Protein AF-A0A961Q876-F1 (afdb_monomer_lite)

Radius of gyration: 18.38 Å; chains: 1; bounding box: 52×43×47 Å

Secondary structure (DSSP, 8-state):
--HHHHHHHHHHHHHHHHHHHHHHHHHHTTTTSHHHHHHHHHHHHHHHHHHHHHHHHHH--HHHHHHHHHHHHHHHHHHHHHHHHHH-SPPPHHHHHHHHHHHHHHHHHTTS-HHHHTTHHHHHHHHHHHHHHHHHHHHHHT--STTS-HHHHHHHHHHHHHHHHHHHHHHHHTT-TT---SS-HHHHHHHHHHHHHHTTGGGG--HHHHHHHHHTT-

Sequence (218 aa):
MTAHEIADTLVSAAALAGVFLLMGTIRRHGAFDPLNRRFLFGLSMVALLLAGRVLFWTTGIGFFDTLTLVGAGLIPLGVLLLTEGLLRRHAPRLFKWAGAAGSVLFTLLAFLPGWLAEPWLSWSLFSYQLAVFLGVGWLVVTRDRAALSSAENRMVERIALSLLLIIPAMATDYRLDQIALPVRLGGIAILYMCWLSVGLGRTQMSHGDTIRSFVVLT

Foldseek 3Di:
DDLLLVQQLVLLVVLLVLLVVLLVVLVVVPCPPPLSVLLNQLSVLSNQLSVLSNCCSVPVDLVSVLSNQLSLQLNLVSLQSNLCVLLVDDQPPVLNCLSVVSSVVSNVLSPDDCVVCPPVSLVSSLVSSLVSLVSSLVCLVPGDPVVHDPLSNLVSVLSNVLSVQQNVLVVQVSPPPPDPDSYRCNSVSSSSSSVSSVVSVCPPPDPVNVVVVVVVVD

pLDDT: mean 85.72, std 12.72, range [45.38, 97.88]

Structure (mmCIF, N/CA/C/O backbone):
data_AF-A0A961Q876-F1
#
_entry.id   AF-A0A961Q876-F1
#
loop_
_atom_site.group_PDB
_atom_site.id
_atom_site.type_symbol
_atom_site.label_atom_id
_atom_site.label_alt_id
_atom_site.label_comp_id
_atom_site.label_asym_id
_atom_site.label_entity_id
_atom_site.label_seq_id
_atom_site.pdbx_PDB_ins_code
_atom_site.Cartn_x
_atom_site.Cartn_y
_atom_site.Cartn_z
_atom_site.occupancy
_atom_site.B_iso_or_equiv
_atom_site.auth_seq_id
_atom_site.auth_comp_id
_atom_site.auth_asym_id
_atom_site.auth_atom_id
_atom_site.pdbx_PDB_model_num
ATOM 1 N N . MET A 1 1 ? 7.313 -0.823 -26.439 1.00 74.06 1 MET A N 1
ATOM 2 C CA . MET A 1 1 ? 6.130 -1.105 -25.608 1.00 74.06 1 MET A CA 1
ATOM 3 C C . MET A 1 1 ? 5.166 -1.992 -26.380 1.00 74.06 1 MET A C 1
ATOM 5 O O . MET A 1 1 ? 4.856 -1.680 -27.524 1.00 74.06 1 MET A O 1
ATOM 9 N N . THR A 1 2 ? 4.726 -3.095 -25.788 1.00 83.62 2 THR A N 1
ATOM 10 C CA . THR A 1 2 ? 3.689 -3.998 -26.309 1.00 83.62 2 THR A CA 1
ATOM 11 C C . THR A 1 2 ? 2.285 -3.494 -25.941 1.00 83.62 2 THR A C 1
ATOM 13 O O . THR A 1 2 ? 2.138 -2.636 -25.073 1.00 83.62 2 THR A O 1
ATOM 16 N N . ALA A 1 3 ? 1.226 -4.032 -26.562 1.00 82.94 3 ALA A N 1
ATOM 17 C CA . ALA A 1 3 ? -0.159 -3.651 -26.241 1.00 82.94 3 ALA A CA 1
ATOM 18 C C . ALA A 1 3 ? -0.520 -3.870 -24.755 1.00 82.94 3 ALA A C 1
ATOM 20 O O . ALA A 1 3 ? -1.215 -3.047 -24.161 1.00 82.94 3 ALA A O 1
ATOM 21 N N . HIS A 1 4 ? 0.010 -4.936 -24.144 1.00 81.75 4 HIS A N 1
ATOM 22 C CA . HIS A 1 4 ? -0.169 -5.237 -22.721 1.00 81.75 4 HIS A CA 1
ATOM 23 C C . HIS A 1 4 ? 0.520 -4.191 -21.835 1.00 81.75 4 HIS A C 1
ATOM 25 O O . HIS A 1 4 ? -0.088 -3.674 -20.905 1.00 81.75 4 HIS A O 1
ATOM 31 N N . GLU A 1 5 ? 1.754 -3.798 -22.170 1.00 82.75 5 GLU A N 1
ATOM 32 C CA . GLU A 1 5 ? 2.489 -2.762 -21.429 1.00 82.75 5 GLU A CA 1
ATOM 33 C C . GLU A 1 5 ? 1.802 -1.397 -21.517 1.00 82.75 5 GLU A C 1
ATOM 35 O O . GLU A 1 5 ? 1.798 -0.650 -20.543 1.00 82.75 5 GLU A O 1
ATOM 40 N N . ILE A 1 6 ? 1.185 -1.065 -22.655 1.00 87.88 6 ILE A N 1
ATOM 41 C CA . ILE A 1 6 ? 0.407 0.173 -22.798 1.00 87.88 6 ILE A CA 1
ATOM 42 C C . ILE A 1 6 ? -0.809 0.138 -21.868 1.00 87.88 6 ILE A C 1
ATOM 44 O O . ILE A 1 6 ? -1.030 1.087 -21.114 1.00 87.88 6 ILE A O 1
ATOM 48 N N . ALA A 1 7 ? -1.578 -0.952 -21.895 1.00 88.88 7 ALA A N 1
ATOM 49 C CA . ALA A 1 7 ? -2.764 -1.097 -21.060 1.00 88.88 7 ALA A CA 1
ATOM 50 C C . ALA A 1 7 ? -2.413 -1.065 -19.562 1.00 88.88 7 ALA A C 1
ATOM 52 O O . ALA A 1 7 ? -3.022 -0.311 -18.800 1.00 88.88 7 ALA A O 1
ATOM 53 N N . ASP A 1 8 ? -1.372 -1.793 -19.155 1.00 88.00 8 ASP A N 1
ATOM 54 C CA . ASP A 1 8 ? -0.878 -1.797 -17.779 1.00 88.00 8 ASP A CA 1
ATOM 55 C C . ASP A 1 8 ? -0.381 -0.409 -17.340 1.00 88.00 8 ASP A C 1
ATOM 57 O O . ASP A 1 8 ? -0.639 0.018 -16.208 1.00 88.00 8 ASP A O 1
ATOM 61 N N . THR A 1 9 ? 0.305 0.318 -18.231 1.00 91.75 9 THR A N 1
ATOM 62 C CA . THR A 1 9 ? 0.787 1.686 -17.976 1.00 91.75 9 THR A CA 1
ATOM 63 C C . THR A 1 9 ? -0.382 2.638 -17.750 1.00 91.75 9 THR A C 1
ATOM 65 O O . THR A 1 9 ? -0.385 3.375 -16.764 1.00 91.75 9 THR A O 1
ATOM 68 N N . LEU A 1 10 ? -1.398 2.600 -18.619 1.00 93.75 10 LEU A N 1
ATOM 69 C CA . LEU A 1 10 ? -2.589 3.447 -18.510 1.00 93.75 10 LEU A CA 1
ATOM 70 C C . LEU A 1 10 ? -3.365 3.165 -17.221 1.00 93.75 10 LEU A C 1
ATOM 72 O O . LEU A 1 10 ? -3.737 4.098 -16.509 1.00 93.75 10 LEU A O 1
ATOM 76 N N . VAL A 1 11 ? -3.564 1.889 -16.884 1.00 93.75 11 VAL A N 1
ATOM 77 C CA . VAL A 1 11 ? -4.259 1.493 -15.652 1.00 93.75 11 VAL A CA 1
ATOM 78 C C . VAL A 1 11 ? -3.456 1.887 -14.412 1.00 93.75 11 VAL A C 1
ATOM 80 O O . VAL A 1 11 ? -4.030 2.405 -13.454 1.00 93.75 11 VAL A O 1
ATOM 83 N N . SER A 1 12 ? -2.131 1.725 -14.431 1.00 94.06 12 SER A N 1
ATOM 84 C CA . SER A 1 12 ? -1.263 2.138 -13.320 1.00 94.06 12 SER A CA 1
ATOM 85 C C . SER A 1 12 ? -1.220 3.661 -13.154 1.00 94.06 12 SER A C 1
ATOM 87 O O . SER A 1 12 ? -1.257 4.151 -12.027 1.00 94.06 12 SER A O 1
ATOM 89 N N . ALA A 1 13 ? -1.217 4.421 -14.252 1.00 95.88 13 ALA A N 1
ATOM 90 C CA . ALA A 1 13 ? -1.282 5.881 -14.229 1.00 95.88 13 ALA A CA 1
ATOM 91 C C . ALA A 1 13 ? -2.639 6.387 -13.710 1.00 95.88 13 ALA A C 1
ATOM 93 O O . ALA A 1 13 ? -2.683 7.293 -12.875 1.00 95.88 13 ALA A O 1
ATOM 94 N N . ALA A 1 14 ? -3.744 5.766 -14.135 1.00 96.44 14 ALA A N 1
ATOM 95 C CA . ALA A 1 14 ? -5.076 6.067 -13.615 1.00 96.44 14 ALA A CA 1
ATOM 96 C C . ALA A 1 14 ? -5.174 5.763 -12.111 1.00 96.44 14 ALA A C 1
ATOM 98 O O . ALA A 1 14 ? -5.660 6.595 -11.340 1.00 96.44 14 ALA A O 1
ATOM 99 N N . ALA A 1 15 ? -4.660 4.609 -11.672 1.00 96.12 15 ALA A N 1
ATOM 100 C CA . ALA A 1 15 ? -4.587 4.249 -10.259 1.00 96.12 15 ALA A CA 1
ATOM 101 C C . ALA A 1 15 ? -3.748 5.254 -9.457 1.00 96.12 15 ALA A C 1
ATOM 103 O O . ALA A 1 15 ? -4.169 5.686 -8.385 1.00 96.12 15 ALA A O 1
ATOM 104 N N . LEU A 1 16 ? -2.608 5.691 -9.999 1.00 97.50 16 LEU A N 1
ATOM 105 C CA . LEU A 1 16 ? -1.735 6.678 -9.366 1.00 97.50 16 LEU A CA 1
ATOM 106 C C . LEU A 1 16 ? -2.443 8.031 -9.198 1.00 97.50 16 LEU A C 1
ATOM 108 O O . LEU A 1 16 ? -2.394 8.623 -8.119 1.00 97.50 16 LEU A O 1
ATOM 112 N N . ALA A 1 17 ? -3.165 8.489 -10.224 1.00 97.12 17 ALA A N 1
ATOM 113 C CA . ALA A 1 17 ? -3.996 9.687 -10.135 1.00 97.12 17 ALA A CA 1
ATOM 114 C C . ALA A 1 17 ? -5.082 9.544 -9.052 1.00 97.12 17 ALA A C 1
ATOM 116 O O . ALA A 1 17 ? -5.257 10.444 -8.228 1.00 97.12 17 ALA A O 1
ATOM 117 N N . GLY A 1 18 ? -5.760 8.392 -8.990 1.00 96.06 18 GLY A N 1
ATOM 118 C CA . GLY A 1 18 ? -6.738 8.081 -7.943 1.00 96.06 18 GLY A CA 1
ATOM 119 C C . GLY A 1 18 ? -6.143 8.115 -6.530 1.00 96.06 18 GLY A C 1
ATOM 120 O O . GLY A 1 18 ? -6.758 8.660 -5.608 1.00 96.06 18 GLY A O 1
ATOM 121 N N . VAL A 1 19 ? -4.924 7.599 -6.356 1.00 96.88 19 VAL A N 1
ATOM 122 C CA . VAL A 1 19 ? -4.186 7.658 -5.086 1.00 96.88 19 VAL A CA 1
ATOM 123 C C . VAL A 1 19 ? -3.863 9.104 -4.712 1.00 96.88 19 VAL A C 1
ATOM 125 O O . VAL A 1 19 ? -4.142 9.504 -3.582 1.00 96.88 19 VAL A O 1
ATOM 128 N N . PHE A 1 20 ? -3.359 9.925 -5.639 1.00 97.25 20 PHE A N 1
ATOM 129 C CA . PHE A 1 20 ? -3.078 11.338 -5.357 1.00 97.25 20 PHE A CA 1
ATOM 130 C C . PHE A 1 20 ? -4.334 12.137 -4.991 1.00 97.25 20 PHE A C 1
ATOM 132 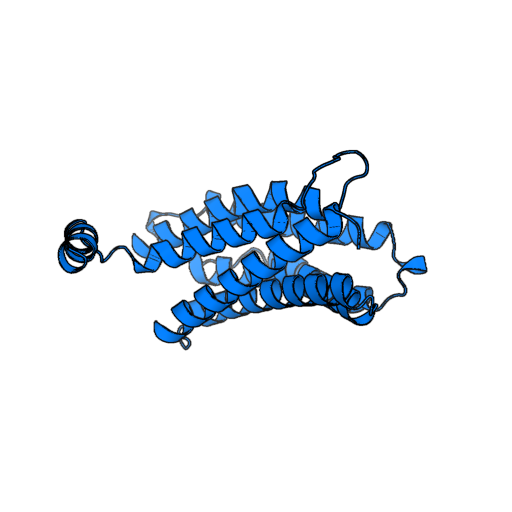O O . PHE A 1 20 ? -4.299 12.930 -4.045 1.00 97.25 20 PHE A O 1
ATOM 139 N N . LEU A 1 21 ? -5.459 11.898 -5.672 1.00 94.94 21 LEU A N 1
ATOM 140 C CA . LEU A 1 21 ? -6.745 12.516 -5.334 1.00 94.94 21 LEU A CA 1
ATOM 141 C C . LEU A 1 21 ? -7.213 12.124 -3.926 1.00 94.94 21 LEU A C 1
ATOM 143 O O . LEU A 1 21 ? -7.646 12.983 -3.148 1.00 94.94 21 LEU A O 1
ATOM 147 N N . LEU A 1 22 ? -7.081 10.845 -3.562 1.00 93.44 22 LEU A N 1
ATOM 148 C CA . LEU A 1 22 ? -7.413 10.366 -2.221 1.00 93.44 22 LEU A CA 1
ATOM 149 C C . LEU A 1 22 ? -6.487 10.978 -1.160 1.00 93.44 22 LEU A C 1
ATOM 151 O O . LEU A 1 22 ? -6.971 11.466 -0.138 1.00 93.44 22 LEU A O 1
ATOM 155 N N . MET A 1 23 ? -5.175 11.025 -1.408 1.00 94.69 23 MET A N 1
ATOM 156 C CA . MET A 1 23 ? -4.215 11.677 -0.510 1.00 94.69 23 MET A CA 1
ATOM 157 C C . MET A 1 23 ? -4.555 13.159 -0.310 1.00 94.69 23 MET A C 1
ATOM 159 O O . MET A 1 23 ? -4.537 13.643 0.822 1.00 94.69 23 MET A O 1
ATOM 163 N N . GLY A 1 24 ? -4.906 13.876 -1.382 1.00 92.94 24 GLY A N 1
ATOM 164 C CA . GLY A 1 24 ? -5.370 15.263 -1.317 1.00 92.94 24 GLY A CA 1
ATOM 165 C C . GLY A 1 24 ? -6.635 15.414 -0.472 1.00 92.94 24 GLY A C 1
ATOM 166 O O . GLY A 1 24 ? -6.714 16.306 0.372 1.00 92.94 24 GLY A O 1
ATOM 167 N N . THR A 1 25 ? -7.591 14.499 -0.638 1.00 90.81 25 THR A N 1
ATOM 168 C CA . THR A 1 25 ? -8.830 14.463 0.149 1.00 90.81 25 THR A CA 1
ATOM 169 C C . THR A 1 25 ? -8.543 14.264 1.635 1.00 90.81 25 THR A C 1
ATOM 171 O O . THR A 1 25 ? -8.998 15.062 2.451 1.00 90.81 25 THR A O 1
ATOM 174 N N . ILE A 1 26 ? -7.737 13.265 2.000 1.00 89.44 26 ILE A N 1
ATOM 175 C CA . ILE A 1 26 ? -7.391 12.979 3.402 1.00 89.44 26 ILE A CA 1
ATOM 176 C C . ILE A 1 26 ? -6.633 14.153 4.028 1.00 89.44 26 ILE A C 1
ATOM 178 O O . ILE A 1 26 ? -6.928 14.554 5.152 1.00 89.44 26 ILE A O 1
ATOM 182 N N . ARG A 1 27 ? -5.690 14.757 3.291 1.00 89.88 27 ARG A N 1
ATOM 183 C CA . ARG A 1 27 ? -4.924 15.908 3.791 1.00 89.88 27 ARG A CA 1
ATOM 184 C C . ARG A 1 27 ? -5.822 17.096 4.136 1.00 89.88 27 ARG A C 1
ATOM 186 O O . ARG A 1 27 ? -5.589 17.735 5.159 1.00 89.88 27 ARG A O 1
ATOM 193 N N . ARG A 1 28 ? -6.858 17.352 3.329 1.00 86.75 28 ARG A N 1
ATOM 194 C CA . ARG A 1 28 ? -7.844 18.423 3.566 1.00 86.75 28 ARG A CA 1
ATOM 195 C C . ARG A 1 28 ? -8.731 18.174 4.790 1.00 86.75 28 ARG A C 1
ATOM 197 O O . ARG A 1 28 ? -9.099 19.133 5.451 1.00 86.75 28 ARG A O 1
ATOM 204 N N . HIS A 1 29 ? -9.039 16.917 5.111 1.00 77.88 29 HIS A N 1
ATOM 205 C CA . HIS A 1 29 ? -9.903 16.554 6.246 1.00 77.88 29 HIS A CA 1
ATOM 206 C C . HIS A 1 29 ? -9.150 16.414 7.584 1.00 77.88 29 HIS A C 1
ATOM 208 O O . HIS A 1 29 ? -9.760 16.063 8.589 1.00 77.88 29 HIS A O 1
ATOM 214 N N . GLY A 1 30 ? -7.841 16.700 7.620 1.00 77.44 30 GLY A N 1
ATOM 215 C CA . GLY A 1 30 ? -7.043 16.721 8.850 1.00 77.44 30 GLY A CA 1
ATOM 216 C C . GLY A 1 30 ? -5.866 15.749 8.824 1.00 77.44 30 GLY A C 1
ATOM 217 O O . GLY A 1 30 ? -5.884 14.711 9.484 1.00 77.44 30 GLY A O 1
ATOM 218 N N . ALA A 1 31 ? -4.796 16.112 8.110 1.00 73.75 31 ALA A N 1
ATOM 219 C CA . ALA A 1 31 ? -3.575 15.302 7.977 1.00 73.75 31 ALA A CA 1
ATOM 220 C C . ALA A 1 31 ? -2.844 14.991 9.301 1.00 73.75 31 ALA A C 1
ATOM 222 O O . ALA A 1 31 ? -1.947 14.148 9.319 1.00 73.75 31 ALA A O 1
ATOM 223 N N . PHE A 1 32 ? -3.168 15.703 10.384 1.00 72.62 32 PHE A N 1
ATOM 224 C CA . PHE A 1 32 ? -2.487 15.586 11.674 1.00 72.62 32 PHE A CA 1
ATOM 225 C C . PHE A 1 32 ? -3.068 14.505 12.587 1.00 72.62 32 PHE A C 1
ATOM 227 O O . PHE A 1 32 ? -2.393 14.116 13.538 1.00 72.62 32 PHE A O 1
ATOM 234 N N . ASP A 1 33 ? -4.258 13.979 12.281 1.00 84.56 33 ASP A N 1
ATOM 235 C CA . ASP A 1 33 ? -4.794 12.810 12.979 1.00 84.56 33 ASP A CA 1
ATOM 236 C C . ASP A 1 33 ? -3.833 11.611 12.792 1.00 84.56 33 ASP A C 1
ATOM 238 O O . ASP A 1 33 ? -3.475 11.284 11.649 1.00 84.56 33 ASP A O 1
ATOM 242 N N . PRO A 1 34 ? -3.373 10.952 13.879 1.00 86.56 34 PRO A N 1
ATOM 243 C CA . PRO A 1 34 ? -2.514 9.774 13.802 1.00 86.56 34 PRO A CA 1
ATOM 244 C C . PRO A 1 34 ? -3.008 8.695 12.834 1.00 86.56 34 PRO A C 1
ATOM 246 O O . PRO A 1 34 ? -2.184 8.046 12.185 1.00 86.56 34 PRO A O 1
ATOM 249 N N . LEU A 1 35 ? -4.326 8.512 12.703 1.00 86.62 35 LEU A N 1
ATOM 250 C CA . LEU A 1 35 ? -4.897 7.551 11.762 1.00 86.62 35 LEU A CA 1
ATOM 251 C C . LEU A 1 35 ? -4.682 7.985 10.304 1.00 86.62 35 LEU A C 1
ATOM 253 O O . LEU A 1 35 ? -4.178 7.204 9.492 1.00 86.62 35 LEU A O 1
ATOM 257 N N . ASN A 1 36 ? -4.974 9.248 9.989 1.00 89.88 36 ASN A N 1
ATOM 258 C CA . ASN A 1 36 ? -4.762 9.812 8.655 1.00 89.88 36 ASN A CA 1
ATOM 259 C C . ASN A 1 36 ? -3.286 9.778 8.247 1.00 89.88 36 ASN A C 1
ATOM 261 O O . ASN A 1 36 ? -2.981 9.481 7.093 1.00 89.88 36 ASN A O 1
ATOM 265 N N . ARG A 1 37 ? -2.351 9.996 9.182 1.00 91.19 37 ARG A N 1
ATOM 266 C CA . ARG A 1 37 ? -0.907 9.851 8.920 1.00 91.19 37 ARG A CA 1
ATOM 267 C C . ARG A 1 37 ? -0.526 8.434 8.502 1.00 91.19 37 ARG A C 1
ATOM 269 O O . ARG A 1 37 ? 0.206 8.264 7.530 1.00 91.19 37 ARG A O 1
ATOM 276 N N . ARG A 1 38 ? -1.036 7.420 9.207 1.00 92.31 38 ARG A N 1
ATOM 277 C CA . ARG A 1 38 ? -0.786 6.005 8.878 1.00 92.31 38 ARG A CA 1
ATOM 278 C C . ARG A 1 38 ? -1.403 5.632 7.534 1.00 92.31 38 ARG A C 1
ATOM 280 O O . ARG A 1 38 ? -0.774 4.928 6.749 1.00 92.31 38 ARG A O 1
ATOM 287 N N . PHE A 1 39 ? -2.591 6.156 7.236 1.00 91.38 39 PHE A N 1
ATOM 288 C CA . PHE A 1 39 ? -3.223 5.924 5.944 1.00 91.38 39 PHE A CA 1
ATOM 289 C C . PHE A 1 39 ? -2.438 6.584 4.799 1.00 91.38 39 PHE A C 1
ATOM 291 O O . PHE A 1 39 ? -2.134 5.932 3.803 1.00 91.38 39 PHE A O 1
ATOM 298 N N . LEU A 1 40 ? -2.019 7.843 4.964 1.00 94.50 40 LEU A N 1
ATOM 299 C CA . LEU A 1 40 ? -1.173 8.548 3.997 1.00 94.50 40 LEU A CA 1
ATOM 300 C C . LEU A 1 40 ? 0.173 7.851 3.786 1.00 94.50 40 LEU A C 1
ATOM 302 O O . LEU A 1 40 ? 0.665 7.839 2.660 1.00 94.50 40 LEU A O 1
ATOM 306 N N . PHE A 1 41 ? 0.755 7.257 4.830 1.00 95.31 41 PHE A N 1
ATOM 307 C CA . PHE A 1 41 ? 1.957 6.438 4.698 1.00 95.31 41 PHE A CA 1
ATOM 308 C C . PHE A 1 41 ? 1.709 5.238 3.776 1.00 95.31 41 PHE A C 1
ATOM 310 O O . PHE A 1 41 ? 2.420 5.087 2.785 1.00 95.31 41 PHE A O 1
ATOM 317 N N . GLY A 1 42 ? 0.652 4.454 4.023 1.00 94.62 42 GLY A N 1
ATOM 318 C CA . GLY A 1 42 ? 0.272 3.340 3.148 1.00 94.62 42 GLY A CA 1
ATOM 319 C C . GLY A 1 42 ? 0.028 3.780 1.699 1.00 94.62 42 GLY A C 1
ATOM 320 O O . GLY A 1 42 ? 0.585 3.192 0.774 1.00 94.62 42 GLY A O 1
ATOM 321 N N . LEU A 1 43 ? -0.718 4.872 1.496 1.00 95.69 43 LEU A N 1
ATOM 322 C CA . LEU A 1 43 ? -0.963 5.441 0.164 1.00 95.69 43 LEU A CA 1
ATOM 323 C C . LEU A 1 43 ? 0.319 5.921 -0.524 1.00 95.69 43 LEU A C 1
ATOM 325 O O . LEU A 1 43 ? 0.441 5.780 -1.735 1.00 95.69 43 LEU A O 1
ATOM 329 N N . SER A 1 44 ? 1.290 6.442 0.229 1.00 97.00 44 SER A N 1
ATOM 330 C CA . SER A 1 44 ? 2.581 6.863 -0.326 1.00 97.00 44 SER A CA 1
ATOM 331 C C . SER A 1 44 ? 3.383 5.670 -0.850 1.00 97.00 44 SER A C 1
ATOM 333 O O . SER A 1 44 ? 4.026 5.790 -1.887 1.00 97.00 44 SER A O 1
ATOM 335 N N . MET A 1 45 ? 3.319 4.512 -0.182 1.00 97.25 45 MET A N 1
ATOM 336 C CA . MET A 1 45 ? 3.989 3.290 -0.654 1.00 97.25 45 MET A CA 1
ATOM 337 C C . MET A 1 45 ? 3.320 2.727 -1.913 1.00 97.25 45 MET A C 1
ATOM 339 O O . MET A 1 45 ? 4.003 2.303 -2.842 1.00 97.25 45 MET A O 1
ATOM 343 N N . VAL A 1 46 ? 1.985 2.793 -1.986 1.00 96.75 46 VAL A N 1
ATOM 344 C CA . VAL A 1 46 ? 1.233 2.451 -3.205 1.00 96.75 46 VAL A CA 1
ATOM 345 C C . VAL A 1 46 ? 1.584 3.407 -4.350 1.00 96.75 46 VAL A C 1
ATOM 347 O O . VAL A 1 46 ? 1.823 2.960 -5.470 1.00 96.75 46 VAL A O 1
ATOM 350 N N . ALA A 1 47 ? 1.667 4.713 -4.078 1.00 97.88 47 ALA A N 1
ATOM 351 C CA . ALA A 1 47 ? 2.072 5.705 -5.068 1.00 97.88 47 ALA A CA 1
ATOM 352 C C . ALA A 1 47 ? 3.504 5.464 -5.567 1.00 97.88 47 ALA A C 1
ATOM 354 O O . ALA A 1 47 ? 3.737 5.543 -6.768 1.00 97.88 47 ALA A O 1
ATOM 355 N N . LEU A 1 48 ? 4.440 5.123 -4.671 1.00 97.75 48 LEU A N 1
ATOM 356 C CA . LEU A 1 48 ? 5.819 4.775 -5.025 1.00 97.75 48 LEU A CA 1
ATOM 357 C C . LEU A 1 48 ? 5.865 3.577 -5.980 1.00 97.75 48 LEU A C 1
ATOM 359 O O . LEU A 1 48 ? 6.517 3.657 -7.019 1.00 97.75 48 LEU A O 1
ATOM 363 N N . LEU A 1 49 ? 5.127 2.508 -5.661 1.00 96.38 49 LEU A N 1
ATOM 364 C CA . LEU A 1 49 ? 5.023 1.322 -6.511 1.00 96.38 49 LEU A CA 1
ATOM 365 C C . LEU A 1 49 ? 4.482 1.676 -7.901 1.00 96.38 49 LEU A C 1
ATOM 367 O O . LEU A 1 49 ? 5.079 1.310 -8.910 1.00 96.38 49 LEU A O 1
ATOM 371 N N . LEU A 1 50 ? 3.356 2.392 -7.966 1.00 96.44 50 LEU A N 1
ATOM 372 C CA . LEU A 1 50 ? 2.710 2.729 -9.236 1.00 96.44 50 LEU A CA 1
ATOM 373 C C . LEU A 1 50 ? 3.548 3.698 -10.077 1.00 96.44 50 LEU A C 1
ATOM 375 O O . LEU A 1 50 ? 3.636 3.530 -11.291 1.00 96.44 50 LEU A O 1
ATOM 379 N N . ALA A 1 51 ? 4.177 4.691 -9.446 1.00 97.31 51 ALA A N 1
ATOM 380 C CA . ALA A 1 51 ? 5.053 5.637 -10.126 1.00 97.31 51 ALA A CA 1
ATOM 381 C C . ALA A 1 51 ? 6.303 4.941 -10.673 1.00 97.31 51 ALA A C 1
ATOM 383 O O . ALA A 1 51 ? 6.627 5.136 -11.842 1.00 97.31 51 ALA A O 1
ATOM 384 N N . GLY A 1 52 ? 6.958 4.092 -9.871 1.00 96.06 52 GLY A N 1
ATOM 385 C CA . GLY A 1 52 ? 8.086 3.274 -10.323 1.00 96.06 52 GLY A CA 1
ATOM 386 C C . GLY A 1 52 ? 7.705 2.423 -11.532 1.00 96.06 52 GLY A C 1
ATOM 387 O O . GLY A 1 52 ? 8.374 2.462 -12.557 1.00 96.06 52 GLY A O 1
ATOM 388 N N . ARG A 1 53 ? 6.549 1.763 -11.475 1.00 93.25 53 ARG A N 1
ATOM 389 C CA . ARG A 1 53 ? 6.044 0.918 -12.560 1.00 93.25 53 ARG A CA 1
ATOM 390 C C . ARG A 1 53 ? 5.797 1.695 -13.858 1.00 93.25 53 ARG A C 1
ATOM 392 O O . ARG A 1 53 ? 6.291 1.306 -14.913 1.00 93.25 53 ARG A O 1
ATOM 399 N N . VAL A 1 54 ? 5.067 2.811 -13.783 1.00 95.25 54 VAL A N 1
ATOM 400 C CA . VAL A 1 54 ? 4.788 3.675 -14.946 1.00 95.25 54 VAL A CA 1
ATOM 401 C C . VAL A 1 54 ? 6.086 4.224 -15.542 1.00 95.25 54 VAL A C 1
ATOM 403 O O . VAL A 1 54 ? 6.262 4.211 -16.761 1.00 95.25 54 VAL A O 1
ATOM 406 N N . LEU A 1 55 ? 7.017 4.681 -14.701 1.00 96.19 55 LEU A N 1
ATOM 407 C CA . LEU A 1 55 ? 8.299 5.222 -15.151 1.00 96.19 55 LEU A CA 1
ATOM 408 C C . LEU A 1 55 ? 9.190 4.137 -15.759 1.00 96.19 55 LEU A C 1
ATOM 410 O O . LEU A 1 55 ? 9.820 4.379 -16.785 1.00 96.19 55 LEU A O 1
ATOM 414 N N . PHE A 1 56 ? 9.211 2.933 -15.192 1.00 93.75 56 PHE A N 1
ATOM 415 C CA . PHE A 1 56 ? 9.973 1.814 -15.735 1.00 93.75 56 PHE A CA 1
ATOM 416 C C . PHE A 1 56 ? 9.505 1.448 -17.146 1.00 93.75 56 PHE A C 1
ATOM 418 O O . PHE A 1 56 ? 10.321 1.395 -18.060 1.00 93.75 56 PHE A O 1
ATOM 425 N N . TRP A 1 57 ? 8.199 1.280 -17.368 1.00 91.31 57 TRP A N 1
ATOM 426 C CA . TRP A 1 57 ? 7.686 0.905 -18.692 1.00 91.31 57 TRP A CA 1
ATOM 427 C C . TRP A 1 57 ? 7.805 2.003 -19.747 1.00 91.31 57 TRP A C 1
ATOM 429 O O . TRP A 1 57 ? 7.911 1.698 -20.933 1.00 91.31 57 TRP A O 1
ATOM 439 N N . THR A 1 58 ? 7.804 3.270 -19.333 1.00 93.25 58 THR A N 1
ATOM 440 C CA . THR A 1 58 ? 7.937 4.405 -20.258 1.00 93.25 58 THR A CA 1
ATOM 441 C C . THR A 1 58 ? 9.390 4.763 -20.568 1.00 93.25 58 THR A C 1
ATOM 443 O O . THR A 1 58 ? 9.670 5.217 -21.674 1.00 93.25 58 THR A O 1
ATOM 446 N N . THR A 1 59 ? 10.321 4.552 -19.632 1.00 93.25 59 THR A N 1
ATOM 447 C CA . THR A 1 59 ? 11.733 4.961 -19.785 1.00 93.25 59 THR A CA 1
ATOM 448 C C . THR A 1 59 ? 12.708 3.799 -19.969 1.00 93.25 59 THR A C 1
ATOM 450 O O . THR A 1 59 ? 13.795 4.002 -20.503 1.00 93.25 59 THR A O 1
ATOM 453 N N . GLY A 1 60 ? 12.361 2.594 -19.511 1.00 90.00 60 GLY A N 1
ATOM 454 C CA . GLY A 1 60 ? 13.242 1.422 -19.490 1.00 90.00 60 GLY A CA 1
ATOM 455 C C . GLY A 1 60 ? 14.358 1.467 -18.437 1.00 90.00 60 GLY A C 1
ATOM 456 O O . GLY A 1 60 ? 15.221 0.592 -18.427 1.00 90.00 60 GLY A O 1
ATOM 457 N N . ILE A 1 61 ? 14.385 2.470 -17.552 1.00 93.25 61 ILE A N 1
ATOM 458 C CA . ILE A 1 61 ? 15.467 2.639 -16.572 1.00 93.25 61 ILE A CA 1
ATOM 459 C C . ILE A 1 61 ? 15.249 1.702 -15.377 1.00 93.25 61 ILE A C 1
ATOM 461 O O . ILE A 1 61 ? 14.309 1.886 -14.603 1.00 93.25 61 ILE A O 1
ATOM 465 N N . GLY A 1 62 ? 16.167 0.750 -15.169 1.00 90.31 62 GLY A N 1
ATOM 466 C CA . GLY A 1 62 ? 16.068 -0.276 -14.116 1.00 90.31 62 GLY A CA 1
ATOM 467 C C . GLY A 1 62 ? 15.940 0.258 -12.681 1.00 90.31 62 GLY A C 1
ATOM 468 O O . GLY A 1 62 ? 15.337 -0.393 -11.838 1.00 90.31 62 GLY A O 1
ATOM 469 N N . PHE A 1 63 ? 16.404 1.480 -12.404 1.00 93.31 63 PHE A N 1
ATOM 470 C CA . PHE A 1 63 ? 16.191 2.137 -11.106 1.00 93.31 63 PHE A CA 1
ATOM 471 C C . PHE A 1 63 ? 14.703 2.237 -10.719 1.00 93.31 63 PHE A C 1
ATOM 473 O O . PHE A 1 63 ? 14.352 2.094 -9.549 1.00 93.31 63 PHE A O 1
ATOM 480 N N . PHE A 1 64 ? 13.807 2.455 -11.686 1.00 95.25 64 PHE A N 1
ATOM 481 C CA . PHE A 1 64 ? 12.371 2.545 -11.414 1.00 95.25 64 PHE A CA 1
ATOM 482 C C . PHE A 1 64 ? 11.732 1.188 -11.097 1.00 95.25 64 PHE A C 1
ATOM 484 O O . PHE A 1 64 ? 10.747 1.129 -10.355 1.00 95.25 64 PHE A O 1
ATOM 491 N N . ASP A 1 65 ? 12.317 0.097 -11.589 1.00 92.06 65 ASP A N 1
ATOM 492 C CA . ASP A 1 65 ? 11.923 -1.258 -11.205 1.00 92.06 65 ASP A CA 1
ATOM 493 C C . ASP A 1 65 ? 12.295 -1.532 -9.738 1.00 92.06 65 ASP A C 1
ATOM 495 O O . ASP A 1 65 ? 11.447 -1.933 -8.940 1.00 92.06 65 ASP A O 1
ATOM 499 N N . THR A 1 66 ? 13.504 -1.135 -9.316 1.00 94.06 66 THR A N 1
ATOM 500 C CA . THR A 1 66 ? 13.900 -1.148 -7.896 1.00 94.06 66 THR A CA 1
ATOM 501 C C . THR A 1 66 ? 12.924 -0.353 -7.024 1.00 94.06 66 THR A C 1
ATOM 503 O O . THR A 1 66 ? 12.499 -0.847 -5.980 1.00 94.06 66 THR A O 1
ATOM 506 N N . LEU A 1 67 ? 12.494 0.846 -7.443 1.00 95.75 67 LEU A N 1
ATOM 507 C CA . LEU A 1 67 ? 11.479 1.609 -6.697 1.00 95.75 67 LEU A CA 1
ATOM 508 C C . LEU A 1 67 ? 10.133 0.878 -6.604 1.00 95.75 67 LEU A C 1
ATOM 510 O O . LEU A 1 67 ? 9.458 0.967 -5.575 1.00 95.75 67 LEU A O 1
ATOM 514 N N . THR A 1 68 ? 9.754 0.140 -7.648 1.00 94.69 68 THR A N 1
ATOM 515 C CA . THR A 1 68 ? 8.536 -0.682 -7.659 1.00 94.69 68 THR A CA 1
ATOM 516 C C . THR A 1 68 ? 8.616 -1.779 -6.599 1.00 94.69 68 THR A C 1
ATOM 518 O O . THR A 1 68 ? 7.680 -1.934 -5.810 1.00 94.69 68 THR A O 1
ATOM 521 N N . LEU A 1 69 ? 9.750 -2.481 -6.524 1.00 94.56 69 LEU A N 1
ATOM 522 C CA . LEU A 1 69 ? 10.015 -3.522 -5.525 1.00 94.56 69 LEU A CA 1
ATOM 523 C C . LEU A 1 69 ? 10.072 -2.961 -4.097 1.00 94.56 69 LEU A C 1
ATOM 525 O O . LEU A 1 69 ? 9.471 -3.535 -3.188 1.00 94.56 69 LEU A O 1
ATOM 529 N N . VAL A 1 70 ? 10.716 -1.806 -3.896 1.00 96.69 70 VAL A N 1
ATOM 530 C CA . VAL A 1 70 ? 10.742 -1.111 -2.596 1.00 96.69 70 VAL A CA 1
ATOM 531 C C . VAL A 1 70 ? 9.325 -0.745 -2.151 1.00 96.69 70 VAL A C 1
ATOM 533 O O . VAL A 1 70 ? 8.929 -1.047 -1.024 1.00 96.69 70 VAL A O 1
ATOM 536 N N . GLY A 1 71 ? 8.524 -0.151 -3.041 1.00 96.44 71 GLY A N 1
ATOM 537 C CA . GLY A 1 71 ? 7.118 0.144 -2.766 1.00 96.44 71 GLY A CA 1
ATOM 538 C C . GLY A 1 71 ? 6.338 -1.118 -2.393 1.00 96.44 71 GLY A C 1
ATOM 539 O O . GLY A 1 71 ? 5.673 -1.150 -1.358 1.00 96.44 71 GLY A O 1
ATOM 540 N N . ALA A 1 72 ? 6.480 -2.190 -3.176 1.00 95.44 72 ALA A N 1
ATOM 541 C CA . ALA A 1 72 ? 5.830 -3.475 -2.921 1.00 95.44 72 ALA A CA 1
ATOM 542 C C . ALA A 1 72 ? 6.209 -4.085 -1.560 1.00 95.44 72 ALA A C 1
ATOM 544 O O . ALA A 1 72 ? 5.325 -4.574 -0.851 1.00 95.44 72 ALA A O 1
ATOM 545 N N . GLY A 1 73 ? 7.480 -3.997 -1.157 1.00 96.06 73 GLY A N 1
ATOM 546 C CA . GLY A 1 73 ? 7.965 -4.461 0.146 1.00 96.06 73 GLY A CA 1
ATOM 547 C C . GLY A 1 73 ? 7.458 -3.637 1.336 1.00 96.06 73 GLY A C 1
ATOM 548 O O . GLY A 1 73 ? 7.288 -4.176 2.431 1.00 96.06 73 GLY A O 1
ATOM 549 N N . LEU A 1 74 ? 7.167 -2.348 1.142 1.00 97.19 74 LEU A N 1
ATOM 550 C CA . LEU A 1 74 ? 6.705 -1.446 2.207 1.00 97.19 74 LEU A CA 1
ATOM 551 C C . LEU A 1 74 ? 5.176 -1.405 2.369 1.00 97.19 74 LEU A C 1
ATOM 553 O O . LEU A 1 74 ? 4.683 -1.067 3.450 1.00 97.19 74 LEU A O 1
ATOM 557 N N . ILE A 1 75 ? 4.405 -1.766 1.335 1.00 95.75 75 ILE A N 1
ATOM 558 C CA . ILE A 1 75 ? 2.931 -1.772 1.388 1.00 95.75 75 ILE A CA 1
ATOM 559 C C . ILE A 1 75 ? 2.383 -2.617 2.557 1.00 95.75 75 ILE A C 1
ATOM 561 O O . ILE A 1 75 ? 1.531 -2.099 3.288 1.00 95.75 75 ILE A O 1
ATOM 565 N N . PRO A 1 76 ? 2.835 -3.866 2.800 1.00 95.19 76 PRO A N 1
ATOM 566 C CA . PRO A 1 76 ? 2.283 -4.683 3.881 1.00 95.19 76 PRO A CA 1
ATOM 567 C C . PRO A 1 76 ? 2.459 -4.067 5.269 1.00 95.19 76 PRO A C 1
ATOM 569 O O . PRO A 1 76 ? 1.540 -4.126 6.087 1.00 95.19 76 PRO A O 1
ATOM 572 N N . LEU A 1 77 ? 3.589 -3.400 5.520 1.00 95.12 77 LEU A N 1
ATOM 573 C CA . LEU A 1 77 ? 3.801 -2.642 6.751 1.00 95.12 77 LEU A CA 1
ATOM 574 C C . LEU A 1 77 ? 2.822 -1.468 6.868 1.00 95.12 77 LEU A C 1
ATOM 576 O O . LEU A 1 77 ? 2.245 -1.262 7.935 1.00 95.12 77 LEU A O 1
ATOM 580 N N . GLY A 1 78 ? 2.581 -0.730 5.781 1.00 93.88 78 GLY A N 1
ATOM 581 C CA . GLY A 1 78 ? 1.586 0.346 5.762 1.00 93.88 78 GLY A CA 1
ATOM 582 C C . GLY A 1 78 ? 0.174 -0.144 6.103 1.00 93.88 78 GLY A C 1
ATOM 583 O O . GLY A 1 78 ? -0.509 0.458 6.934 1.00 93.88 78 GLY A O 1
ATOM 584 N N . VAL A 1 79 ? -0.237 -1.274 5.522 1.00 93.25 79 VAL A N 1
ATOM 585 C CA . VAL A 1 79 ? -1.538 -1.909 5.788 1.00 93.25 79 VAL A CA 1
ATOM 586 C C . VAL A 1 79 ? -1.641 -2.398 7.238 1.00 93.25 79 VAL A C 1
ATOM 588 O O . VAL A 1 79 ? -2.672 -2.195 7.888 1.00 93.25 79 VAL A O 1
ATOM 591 N N . LEU A 1 80 ? -0.572 -2.987 7.782 1.00 93.56 80 LEU A N 1
ATOM 592 C CA . LEU A 1 80 ? -0.527 -3.432 9.173 1.00 93.56 80 LEU A CA 1
ATOM 593 C C . LEU A 1 80 ? -0.651 -2.252 10.151 1.00 93.56 80 LEU A C 1
ATOM 595 O O . LEU A 1 80 ? -1.497 -2.285 11.043 1.00 93.56 80 LEU A O 1
ATOM 599 N N . LEU A 1 81 ? 0.126 -1.181 9.955 1.00 92.38 81 LEU A N 1
ATOM 600 C CA . LEU A 1 81 ? 0.086 0.020 10.802 1.00 92.38 81 LEU A CA 1
ATOM 601 C C . LEU A 1 81 ? -1.286 0.704 10.781 1.00 92.38 81 LEU A C 1
ATOM 603 O O . LEU A 1 81 ? -1.772 1.156 11.825 1.00 92.38 81 LEU A O 1
ATOM 607 N N . LEU A 1 82 ? -1.912 0.776 9.602 1.00 91.19 82 LEU A N 1
ATOM 608 C CA . LEU A 1 82 ? -3.267 1.297 9.441 1.00 91.19 82 LEU A CA 1
ATOM 609 C C . LEU A 1 82 ? -4.274 0.456 10.234 1.00 91.19 82 LEU A C 1
ATOM 611 O O . LEU A 1 82 ? -5.062 1.001 11.005 1.00 91.19 82 LEU A O 1
ATOM 615 N N . THR A 1 83 ? -4.201 -0.867 10.099 1.00 90.81 83 THR A N 1
ATOM 616 C CA . THR A 1 83 ? -5.099 -1.801 10.791 1.00 90.81 83 THR A CA 1
ATOM 617 C C . THR A 1 83 ? -4.959 -1.705 12.307 1.00 90.81 83 THR A C 1
ATOM 619 O O . THR A 1 83 ? -5.962 -1.646 13.013 1.00 90.81 83 THR A O 1
ATOM 622 N N . GLU A 1 84 ? -3.733 -1.613 12.824 1.00 90.31 84 GLU A N 1
ATOM 623 C CA . GLU A 1 84 ? -3.498 -1.405 14.258 1.00 90.31 84 GLU A CA 1
ATOM 624 C C . GLU A 1 84 ? -4.072 -0.082 14.767 1.00 90.31 84 GLU A C 1
ATOM 626 O O . GLU A 1 84 ? -4.615 -0.022 15.869 1.00 90.31 84 GLU A O 1
ATOM 631 N N . GLY A 1 85 ? -3.955 0.985 13.969 1.00 87.44 85 GLY A N 1
ATOM 632 C CA . GLY A 1 85 ? -4.533 2.286 14.308 1.00 87.44 85 GLY A CA 1
ATOM 633 C C . GLY A 1 85 ? -6.052 2.233 14.409 1.00 87.44 85 GLY A C 1
ATOM 634 O O . GLY A 1 85 ? -6.622 2.810 15.329 1.00 87.44 85 GLY A O 1
ATOM 635 N N . LEU A 1 86 ? -6.689 1.494 13.501 1.00 86.56 86 LEU A N 1
ATOM 636 C CA . LEU A 1 86 ? -8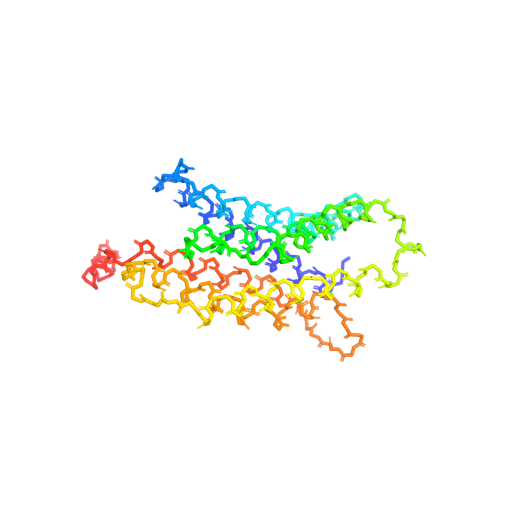.142 1.378 13.432 1.00 86.56 86 LEU A CA 1
ATOM 637 C C . LEU A 1 86 ? -8.734 0.478 14.500 1.00 86.56 86 LEU A C 1
ATOM 639 O O . LEU A 1 86 ? -9.729 0.833 15.120 1.00 86.56 86 LEU A O 1
ATOM 643 N N . LEU A 1 87 ? -8.141 -0.693 14.715 1.00 86.44 87 LEU A N 1
ATOM 644 C CA . LEU A 1 87 ? -8.696 -1.664 15.651 1.00 86.44 87 LEU A CA 1
ATOM 645 C C . LEU A 1 87 ? -8.422 -1.290 17.112 1.00 86.44 87 LEU A C 1
ATOM 647 O O . LEU A 1 87 ? -8.899 -1.992 18.000 1.00 86.44 87 LEU A O 1
ATOM 651 N N . ARG A 1 88 ? -7.607 -0.249 17.372 1.00 80.56 88 ARG A N 1
ATOM 652 C CA . ARG A 1 88 ? -7.084 0.138 18.703 1.00 80.56 88 ARG A CA 1
ATOM 653 C C . ARG A 1 88 ? -6.462 -1.040 19.475 1.00 80.56 88 ARG A C 1
ATOM 655 O O . ARG A 1 88 ? -6.196 -0.957 20.672 1.00 80.56 88 ARG A O 1
ATOM 662 N N . ARG A 1 89 ? -6.202 -2.144 18.771 1.00 74.12 89 ARG A N 1
ATOM 663 C CA . ARG A 1 89 ? -5.693 -3.414 19.266 1.00 74.12 89 ARG A CA 1
ATOM 664 C C . ARG A 1 89 ? -4.300 -3.588 18.704 1.00 74.12 89 ARG A C 1
ATOM 666 O O . ARG A 1 89 ? -4.060 -3.414 17.511 1.00 74.12 89 ARG A O 1
ATOM 673 N N . HIS A 1 90 ? -3.381 -3.956 19.578 1.00 73.44 90 HIS A N 1
ATOM 674 C CA . HIS A 1 90 ? -2.029 -4.278 19.163 1.00 73.44 90 HIS A CA 1
ATOM 675 C C . HIS A 1 90 ? -2.053 -5.627 18.443 1.00 73.44 90 HIS A C 1
ATOM 677 O O . HIS A 1 90 ? -2.540 -6.610 19.011 1.00 73.44 90 HIS A O 1
ATOM 683 N N . ALA A 1 91 ? -1.539 -5.690 17.209 1.00 74.62 91 ALA A N 1
ATOM 684 C CA . ALA A 1 91 ? -1.338 -6.975 16.555 1.00 74.62 91 ALA A CA 1
ATOM 685 C C . ALA A 1 91 ? -0.360 -7.821 17.394 1.00 74.62 91 ALA A C 1
ATOM 687 O O . ALA A 1 91 ? 0.495 -7.259 18.099 1.00 74.62 91 ALA A O 1
ATOM 688 N N . PRO A 1 92 ? -0.457 -9.163 17.342 1.00 83.56 92 PRO A N 1
ATOM 689 C CA . PRO A 1 92 ? 0.495 -10.027 18.026 1.00 83.56 92 PRO A CA 1
ATOM 690 C C . PRO A 1 92 ? 1.927 -9.651 17.636 1.00 83.56 92 PRO A C 1
ATOM 692 O O . PRO A 1 92 ? 2.196 -9.335 16.476 1.00 83.56 92 PRO A O 1
ATOM 695 N N . ARG A 1 93 ? 2.859 -9.704 18.597 1.00 86.75 93 ARG A N 1
ATOM 696 C CA . ARG A 1 93 ? 4.259 -9.280 18.390 1.00 86.75 93 ARG A CA 1
ATOM 697 C C . ARG A 1 93 ? 4.888 -9.929 17.154 1.00 86.75 93 ARG A C 1
ATOM 699 O O . ARG A 1 93 ? 5.629 -9.265 16.440 1.00 86.75 93 ARG A O 1
ATOM 706 N N . LEU A 1 94 ? 4.537 -11.186 16.881 1.00 85.00 94 LEU A N 1
ATOM 707 C CA . LEU A 1 94 ? 5.001 -11.921 15.708 1.00 85.00 94 LEU A CA 1
ATOM 708 C C . LEU A 1 94 ? 4.602 -11.245 14.386 1.00 85.00 94 LEU A C 1
ATOM 710 O O . LEU A 1 94 ? 5.451 -11.089 13.520 1.00 85.00 94 LEU A O 1
ATOM 714 N N . PHE A 1 95 ? 3.355 -10.780 14.243 1.00 87.19 95 PHE A N 1
ATOM 715 C CA . PHE A 1 95 ? 2.899 -10.090 13.029 1.00 87.19 95 PHE A CA 1
ATOM 716 C C . PHE A 1 95 ? 3.596 -8.744 12.834 1.00 87.19 95 PHE A C 1
ATOM 718 O O . PHE A 1 95 ? 3.947 -8.397 11.709 1.00 87.19 95 PHE A O 1
ATOM 725 N N . LYS A 1 96 ? 3.848 -8.007 13.924 1.00 89.31 96 LYS A N 1
ATOM 726 C CA . LYS A 1 96 ? 4.604 -6.747 13.871 1.00 89.31 96 LYS A CA 1
ATOM 727 C C . LYS A 1 96 ? 6.026 -6.973 13.374 1.00 89.31 96 LYS A C 1
ATOM 729 O O . LYS A 1 96 ? 6.474 -6.275 12.468 1.00 89.31 96 LYS A O 1
ATOM 734 N N . TRP A 1 97 ? 6.711 -7.962 13.949 1.00 90.75 97 TRP A N 1
ATOM 735 C CA . TRP A 1 97 ? 8.068 -8.315 13.544 1.00 90.75 97 TRP A CA 1
ATOM 736 C C . TRP A 1 97 ? 8.113 -8.850 12.120 1.00 90.75 97 TRP A C 1
ATOM 738 O O . TRP A 1 97 ? 8.956 -8.401 11.358 1.00 90.75 97 TRP A O 1
ATOM 748 N N . ALA A 1 98 ? 7.187 -9.727 11.730 1.00 89.88 98 ALA A N 1
ATOM 749 C CA . ALA A 1 98 ? 7.105 -10.230 10.362 1.00 89.88 98 ALA A CA 1
ATOM 750 C C . ALA A 1 98 ? 6.885 -9.091 9.355 1.00 89.88 98 ALA A C 1
ATOM 752 O O . ALA A 1 98 ? 7.606 -9.001 8.365 1.00 89.88 98 ALA A O 1
ATOM 753 N N . GLY A 1 99 ? 5.948 -8.179 9.641 1.00 92.56 99 GLY A N 1
ATOM 754 C CA . GLY A 1 99 ? 5.690 -6.998 8.820 1.00 92.56 99 GLY A CA 1
ATOM 755 C C . GLY A 1 99 ? 6.927 -6.109 8.680 1.00 92.56 99 GLY A C 1
ATOM 756 O O . GLY A 1 99 ? 7.350 -5.836 7.562 1.00 92.56 99 GLY A O 1
ATOM 757 N N . ALA A 1 100 ? 7.541 -5.706 9.795 1.00 94.50 100 ALA A N 1
ATOM 758 C CA . ALA A 1 100 ? 8.694 -4.807 9.791 1.00 94.50 100 ALA A CA 1
ATOM 759 C C . ALA A 1 100 ? 9.962 -5.452 9.208 1.00 94.50 100 ALA A C 1
ATOM 761 O O . ALA A 1 100 ? 10.607 -4.861 8.344 1.00 94.50 100 ALA A O 1
ATOM 762 N N . ALA A 1 101 ? 10.308 -6.666 9.646 1.00 94.81 101 ALA A N 1
ATOM 763 C CA . ALA A 1 101 ? 11.494 -7.377 9.177 1.00 94.81 101 ALA A CA 1
ATOM 764 C C . ALA A 1 101 ? 11.385 -7.715 7.689 1.00 94.81 101 ALA A C 1
ATOM 766 O O . ALA A 1 101 ? 12.350 -7.512 6.960 1.00 94.81 101 ALA A O 1
ATOM 767 N N . GLY A 1 102 ? 10.209 -8.150 7.222 1.00 95.12 102 GLY A N 1
ATOM 768 C CA . GLY A 1 102 ? 9.968 -8.381 5.801 1.00 95.12 102 GLY A CA 1
ATOM 769 C C . GLY A 1 102 ? 10.110 -7.099 4.983 1.00 95.12 102 GLY A C 1
ATOM 770 O O . GLY A 1 102 ? 10.823 -7.094 3.986 1.00 95.12 102 GLY A O 1
ATOM 771 N N . SER A 1 103 ? 9.538 -5.980 5.437 1.00 96.06 103 SER A N 1
ATOM 772 C CA . SER A 1 103 ? 9.693 -4.696 4.746 1.00 96.06 103 SER A CA 1
ATOM 773 C C . SER A 1 103 ? 11.149 -4.251 4.635 1.00 96.06 103 SER A C 1
ATOM 775 O O . SER A 1 103 ? 11.566 -3.823 3.561 1.00 96.06 103 SER A O 1
ATOM 777 N N . VAL A 1 104 ? 11.933 -4.375 5.710 1.00 97.12 104 VAL A N 1
ATOM 778 C CA . VAL A 1 104 ? 13.371 -4.063 5.682 1.00 97.12 104 VAL A CA 1
ATOM 779 C C . VAL A 1 104 ? 14.103 -5.010 4.734 1.00 97.12 104 VAL A C 1
ATOM 781 O O . VAL A 1 104 ? 14.824 -4.548 3.855 1.00 97.12 104 VAL A O 1
ATOM 784 N N . LEU A 1 105 ? 13.878 -6.318 4.869 1.00 96.56 105 LEU A N 1
ATOM 785 C CA . LEU A 1 105 ? 14.517 -7.341 4.049 1.00 96.56 105 LEU A CA 1
ATOM 786 C C . LEU A 1 105 ? 14.258 -7.105 2.557 1.00 96.56 105 LEU A C 1
ATOM 788 O O . LEU A 1 105 ? 15.208 -6.975 1.796 1.00 96.56 105 LEU A O 1
ATOM 792 N N . PHE A 1 106 ? 12.998 -6.987 2.134 1.00 95.88 106 PHE A N 1
ATOM 793 C CA . PHE A 1 106 ? 12.661 -6.817 0.718 1.00 95.88 106 PHE A CA 1
ATOM 794 C C . PHE A 1 106 ? 13.072 -5.456 0.157 1.00 95.88 106 PHE A C 1
ATOM 796 O O . PHE A 1 106 ? 13.422 -5.373 -1.015 1.00 95.88 106 PHE A O 1
ATOM 803 N N . THR A 1 107 ? 13.114 -4.409 0.985 1.00 95.00 107 THR A N 1
ATOM 804 C CA . THR A 1 107 ? 13.686 -3.118 0.572 1.00 95.00 107 THR A CA 1
ATOM 805 C C . THR A 1 107 ? 15.178 -3.249 0.272 1.00 95.00 107 THR A C 1
ATOM 807 O O . THR A 1 107 ? 15.646 -2.693 -0.713 1.00 95.00 107 THR A O 1
ATOM 810 N N . LEU A 1 108 ? 15.929 -3.998 1.087 1.00 95.81 108 LEU A N 1
ATOM 811 C CA . LEU A 1 108 ? 17.354 -4.241 0.848 1.00 95.81 108 LEU A CA 1
ATOM 812 C C . LEU A 1 108 ? 17.576 -5.161 -0.359 1.00 95.81 108 LEU A C 1
ATOM 814 O O . LEU A 1 108 ? 18.430 -4.880 -1.197 1.00 95.81 108 LEU A O 1
ATOM 818 N N . LEU A 1 109 ? 16.783 -6.229 -0.476 1.00 94.44 109 LEU A N 1
ATOM 819 C CA . LEU A 1 109 ? 16.875 -7.174 -1.591 1.00 94.44 109 LEU A CA 1
ATOM 820 C C . LEU A 1 109 ? 16.496 -6.543 -2.939 1.00 94.44 109 LEU A C 1
ATOM 822 O O . LEU A 1 109 ? 17.001 -6.994 -3.959 1.00 94.44 109 LEU A O 1
ATOM 826 N N . ALA A 1 110 ? 15.682 -5.481 -2.962 1.00 92.75 110 ALA A N 1
ATOM 827 C CA . ALA A 1 110 ? 15.311 -4.766 -4.188 1.00 92.75 110 ALA A CA 1
ATOM 828 C C . ALA A 1 110 ? 16.508 -4.159 -4.950 1.00 92.75 110 ALA A C 1
ATOM 830 O O . ALA A 1 110 ? 16.391 -3.852 -6.136 1.00 92.75 110 ALA A O 1
ATOM 831 N N . PHE A 1 111 ? 17.652 -3.976 -4.282 1.00 94.00 111 PHE A N 1
ATOM 832 C CA . PHE A 1 111 ? 18.885 -3.473 -4.896 1.00 94.00 111 PHE A CA 1
ATOM 833 C C . PHE A 1 111 ? 19.783 -4.586 -5.452 1.00 94.00 111 PHE A C 1
ATOM 835 O O . PHE A 1 111 ? 20.833 -4.291 -6.028 1.00 94.00 111 PHE A O 1
ATOM 842 N N . LEU A 1 112 ? 19.405 -5.859 -5.288 1.00 92.06 112 LEU A N 1
ATOM 843 C CA . LEU A 1 112 ? 20.127 -6.958 -5.916 1.00 92.06 112 LEU A CA 1
ATOM 844 C C . LEU A 1 112 ? 19.921 -6.936 -7.438 1.00 92.06 112 LEU A C 1
ATOM 846 O O . LEU A 1 112 ? 18.825 -6.632 -7.911 1.00 92.06 112 LEU A O 1
ATOM 850 N N . PRO A 1 113 ? 20.945 -7.301 -8.229 1.00 85.75 113 PRO A N 1
ATOM 851 C CA . PRO A 1 113 ? 20.788 -7.437 -9.670 1.00 85.75 113 PRO A CA 1
ATOM 852 C C . PRO A 1 113 ? 19.718 -8.481 -10.018 1.00 85.75 113 PRO A C 1
ATOM 854 O O . PRO A 1 113 ? 19.743 -9.592 -9.488 1.00 85.75 113 PRO A O 1
ATOM 857 N N . GLY A 1 114 ? 18.822 -8.161 -10.958 1.00 79.56 114 GLY A N 1
ATOM 858 C CA . GLY A 1 114 ? 17.694 -9.033 -11.316 1.00 79.56 114 GLY A CA 1
ATOM 859 C C . GLY A 1 114 ? 18.100 -10.447 -11.752 1.00 79.56 114 GLY A C 1
ATOM 860 O O . GLY A 1 114 ? 17.423 -11.407 -11.409 1.00 79.56 114 GLY A O 1
ATOM 861 N N . TRP A 1 115 ? 19.253 -10.609 -12.408 1.00 78.62 115 TRP A N 1
ATOM 862 C CA . TRP A 1 115 ? 19.777 -11.925 -12.807 1.00 78.62 115 TRP A CA 1
ATOM 863 C C . TRP A 1 115 ? 20.172 -12.829 -11.626 1.00 78.62 115 TRP A C 1
ATOM 865 O O . TRP A 1 115 ? 20.291 -14.038 -11.800 1.00 78.62 115 TRP A O 1
ATOM 875 N N . LEU A 1 116 ? 20.399 -12.252 -10.441 1.00 81.94 116 LEU A N 1
ATOM 876 C CA . LEU A 1 116 ? 20.740 -12.974 -9.214 1.00 81.94 116 LEU A CA 1
ATOM 877 C C . LEU A 1 116 ? 19.506 -13.213 -8.329 1.00 81.94 116 LEU A C 1
ATOM 879 O O . LEU A 1 116 ? 19.453 -14.184 -7.573 1.00 81.94 116 LEU A O 1
ATOM 883 N N . ALA A 1 117 ? 18.536 -12.299 -8.389 1.00 80.81 117 ALA A N 1
ATOM 884 C CA . ALA A 1 117 ? 17.390 -12.258 -7.488 1.00 80.81 117 ALA A CA 1
ATOM 885 C C . ALA A 1 117 ? 16.126 -12.921 -8.064 1.00 80.81 117 ALA A C 1
ATOM 887 O O . ALA A 1 117 ? 15.338 -13.503 -7.320 1.00 80.81 117 ALA A O 1
ATOM 888 N N . GLU A 1 118 ? 15.918 -12.872 -9.378 1.00 85.12 118 GLU A N 1
ATOM 889 C CA . GLU A 1 118 ? 14.756 -13.497 -10.009 1.00 85.12 118 GLU A CA 1
ATOM 890 C C . GLU A 1 118 ? 15.015 -14.985 -10.306 1.00 85.12 118 GLU A C 1
ATOM 892 O O . GLU A 1 118 ? 16.135 -15.357 -10.664 1.00 85.12 118 GLU A O 1
ATOM 897 N N . PRO A 1 119 ? 14.010 -15.872 -10.163 1.00 86.06 119 PRO A N 1
ATOM 898 C CA . PRO A 1 119 ? 12.606 -15.595 -9.822 1.00 86.06 119 PRO A CA 1
ATOM 899 C C . PRO A 1 119 ? 12.296 -15.647 -8.313 1.00 86.06 119 PRO A C 1
ATOM 901 O O 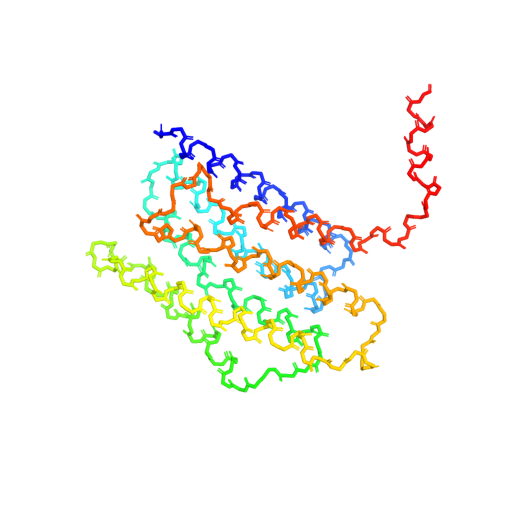. PRO A 1 119 ? 11.168 -15.388 -7.887 1.00 86.06 119 PRO A O 1
ATOM 904 N N . TRP A 1 120 ? 13.257 -16.054 -7.480 1.00 88.88 120 TRP A N 1
ATOM 905 C CA . TRP A 1 120 ? 12.993 -16.367 -6.073 1.00 88.88 120 TRP A CA 1
ATOM 906 C C . TRP A 1 120 ? 12.594 -15.131 -5.254 1.00 88.88 120 TRP A C 1
ATOM 908 O O . TRP A 1 120 ? 11.793 -15.263 -4.324 1.00 88.88 120 TRP A O 1
ATOM 918 N N . LEU A 1 121 ? 13.090 -13.939 -5.607 1.00 90.88 121 LEU A N 1
ATOM 919 C CA . LEU A 1 121 ? 12.718 -12.674 -4.973 1.00 90.88 121 LEU A CA 1
ATOM 920 C C . LEU A 1 121 ? 11.230 -12.375 -5.169 1.00 90.88 121 LEU A C 1
ATOM 922 O O . LEU A 1 121 ? 10.539 -12.126 -4.182 1.00 90.88 121 LEU A O 1
ATOM 926 N N . SER A 1 122 ? 10.726 -12.478 -6.402 1.00 89.19 122 SER A N 1
ATOM 927 C CA . SER A 1 122 ? 9.306 -12.298 -6.727 1.00 89.19 122 SER A CA 1
ATOM 928 C C . SER A 1 122 ? 8.402 -13.243 -5.935 1.00 89.19 122 SER A C 1
ATOM 930 O O . SER A 1 122 ? 7.453 -12.801 -5.286 1.00 89.19 122 SER A O 1
ATOM 932 N N . TRP A 1 123 ? 8.725 -14.540 -5.904 1.00 90.44 123 TRP A N 1
ATOM 933 C CA . TRP A 1 123 ? 7.958 -15.531 -5.136 1.00 90.44 123 TRP A CA 1
ATOM 934 C C . TRP A 1 123 ? 7.995 -15.280 -3.627 1.00 90.44 123 TRP A C 1
ATOM 936 O O . TRP A 1 123 ? 6.978 -15.421 -2.939 1.00 90.44 123 TRP A O 1
ATOM 946 N N . SER A 1 124 ? 9.156 -14.882 -3.107 1.00 93.25 124 SER A N 1
ATOM 947 C CA . SER A 1 124 ? 9.332 -14.569 -1.688 1.00 93.25 124 SER A CA 1
ATOM 948 C C . SER A 1 124 ? 8.553 -13.311 -1.304 1.00 93.25 124 SER A C 1
ATOM 950 O O . SER A 1 124 ? 7.872 -13.297 -0.277 1.00 93.25 124 SER A O 1
ATOM 952 N N . LEU A 1 125 ? 8.599 -12.276 -2.147 1.00 93.94 125 LEU A N 1
ATOM 953 C CA . LEU A 1 125 ? 7.890 -11.019 -1.941 1.00 93.94 125 LEU A CA 1
ATOM 954 C C . LEU A 1 125 ? 6.375 -11.230 -2.007 1.00 93.94 125 LEU A C 1
ATOM 956 O O . LEU A 1 125 ? 5.664 -10.785 -1.106 1.00 93.94 125 LEU A O 1
ATOM 960 N N . PHE A 1 126 ? 5.889 -11.982 -2.999 1.00 93.44 126 PHE A N 1
ATOM 961 C CA . PHE A 1 126 ? 4.486 -12.384 -3.089 1.00 93.44 126 PHE A CA 1
ATOM 962 C C . PHE A 1 126 ? 4.028 -13.120 -1.826 1.00 93.44 126 PHE A C 1
ATOM 964 O O . PHE A 1 126 ? 3.014 -12.756 -1.230 1.00 93.44 126 PHE A O 1
ATOM 971 N N . SER A 1 127 ? 4.799 -14.116 -1.378 1.00 94.19 127 SER A N 1
ATOM 972 C CA . SER A 1 127 ? 4.481 -14.907 -0.181 1.00 94.19 127 SER A CA 1
ATOM 973 C C . SER A 1 127 ? 4.424 -14.038 1.076 1.00 94.19 127 SER A C 1
ATOM 975 O O . SER A 1 127 ? 3.515 -14.182 1.894 1.00 94.19 127 SER A O 1
ATOM 977 N N . TYR A 1 128 ? 5.357 -13.094 1.213 1.00 95.44 128 TYR A N 1
ATOM 978 C CA . TYR A 1 128 ? 5.368 -12.123 2.302 1.00 95.44 128 TYR A CA 1
ATOM 979 C C . TYR A 1 128 ? 4.138 -11.209 2.278 1.00 95.44 128 TYR A C 1
ATOM 981 O O . TYR A 1 128 ? 3.446 -11.089 3.294 1.00 95.44 128 TYR A O 1
ATOM 989 N N . GLN A 1 129 ? 3.829 -10.597 1.131 1.00 95.62 129 GLN A N 1
ATOM 990 C CA . GLN A 1 129 ? 2.659 -9.729 0.999 1.00 95.62 129 GLN A CA 1
ATOM 991 C C . GLN A 1 129 ? 1.368 -10.500 1.293 1.00 95.62 129 GLN A C 1
ATOM 993 O O . GLN A 1 129 ? 0.525 -10.026 2.055 1.00 95.62 129 GLN A O 1
ATOM 998 N N . LEU A 1 130 ? 1.246 -11.718 0.756 1.00 95.31 130 LEU A N 1
ATOM 999 C CA . LEU A 1 130 ? 0.096 -12.587 0.967 1.00 95.31 130 LEU A CA 1
ATOM 1000 C C . LEU A 1 130 ? -0.077 -12.930 2.449 1.00 95.31 130 LEU A C 1
ATOM 1002 O O . LEU A 1 130 ? -1.165 -12.749 2.992 1.00 95.31 130 LEU A O 1
ATOM 1006 N N . ALA A 1 131 ? 0.989 -13.362 3.126 1.00 95.00 131 ALA A N 1
ATOM 1007 C CA . ALA A 1 131 ? 0.941 -13.717 4.541 1.00 95.00 131 ALA A CA 1
ATOM 1008 C C . ALA A 1 131 ? 0.510 -12.533 5.423 1.00 95.00 131 ALA A C 1
ATOM 1010 O O . ALA A 1 131 ? -0.346 -12.687 6.300 1.00 95.00 131 ALA A O 1
ATOM 1011 N N . VAL A 1 132 ? 1.054 -11.336 5.179 1.00 94.75 132 VAL A N 1
ATOM 1012 C CA . VAL A 1 132 ? 0.692 -10.138 5.951 1.00 94.75 132 VAL A CA 1
ATOM 1013 C C . VAL A 1 132 ? -0.739 -9.693 5.651 1.00 94.75 132 VAL A C 1
ATOM 1015 O O . VAL A 1 132 ? -1.475 -9.378 6.586 1.00 94.75 132 VAL A O 1
ATOM 1018 N N . PHE A 1 133 ? -1.177 -9.699 4.388 1.00 94.62 133 PHE A N 1
ATOM 1019 C CA . PHE A 1 133 ? -2.552 -9.334 4.030 1.00 94.62 133 PHE A CA 1
ATOM 1020 C C . PHE A 1 133 ? -3.583 -10.313 4.587 1.00 94.62 133 PHE A C 1
ATOM 1022 O O . PHE A 1 133 ? -4.610 -9.869 5.100 1.00 94.62 133 PHE A O 1
ATOM 1029 N N . LEU A 1 134 ? -3.303 -11.618 4.566 1.00 94.44 134 LEU A N 1
ATOM 1030 C CA . LEU A 1 134 ? -4.148 -12.620 5.219 1.00 94.44 134 LEU A CA 1
ATOM 1031 C C . LEU A 1 134 ? -4.187 -12.410 6.736 1.00 94.44 134 LEU A C 1
ATOM 1033 O O . LEU A 1 134 ? -5.262 -12.449 7.331 1.00 94.44 134 LEU A O 1
ATOM 1037 N N . GLY A 1 135 ? -3.044 -12.111 7.359 1.00 92.94 135 GLY A N 1
ATOM 1038 C CA . GLY A 1 135 ? -2.966 -11.778 8.782 1.00 92.94 135 GLY A CA 1
ATOM 1039 C C . GLY A 1 135 ? -3.792 -10.548 9.156 1.00 92.94 135 GLY A C 1
ATOM 1040 O O . GLY A 1 135 ? -4.541 -10.561 10.132 1.00 92.94 135 GLY A O 1
ATOM 1041 N N . VAL A 1 136 ? -3.709 -9.491 8.350 1.00 92.44 136 VAL A N 1
ATOM 1042 C CA . VAL A 1 136 ? -4.530 -8.290 8.520 1.00 92.44 136 VAL A CA 1
ATOM 1043 C C . VAL A 1 136 ? -6.011 -8.603 8.307 1.00 92.44 136 VAL A C 1
ATOM 1045 O O . VAL A 1 136 ? -6.837 -8.201 9.125 1.00 92.44 136 VAL A O 1
ATOM 1048 N N . GLY A 1 137 ? -6.359 -9.354 7.260 1.00 92.12 137 GLY A N 1
ATOM 1049 C CA . GLY A 1 137 ? -7.730 -9.793 7.002 1.00 92.12 137 GLY A CA 1
ATOM 1050 C C . GLY A 1 137 ? -8.308 -10.579 8.180 1.00 92.12 137 GLY A C 1
ATOM 1051 O O . GLY A 1 137 ? -9.421 -10.305 8.624 1.00 92.12 137 GLY A O 1
ATOM 1052 N N . TRP A 1 138 ? -7.515 -11.477 8.766 1.00 92.12 138 TRP A N 1
ATOM 1053 C CA . TRP A 1 138 ? -7.874 -12.208 9.977 1.00 92.12 138 TRP A CA 1
ATOM 1054 C C . TRP A 1 138 ? -8.147 -11.277 11.166 1.00 92.12 138 TRP A C 1
ATOM 1056 O O . TRP A 1 138 ? -9.181 -11.412 11.824 1.00 92.12 138 TRP A O 1
ATOM 1066 N N . LEU A 1 139 ? -7.278 -10.292 11.427 1.00 90.31 139 LEU A N 1
ATOM 1067 C CA . LEU A 1 139 ? -7.489 -9.298 12.492 1.00 90.31 139 LEU A CA 1
ATOM 1068 C C . LEU A 1 139 ? -8.768 -8.481 12.273 1.00 90.31 139 LEU A C 1
ATOM 1070 O O . LEU A 1 139 ? -9.484 -8.174 13.224 1.00 90.31 139 LEU A O 1
ATOM 1074 N N . VAL A 1 140 ? -9.067 -8.149 11.019 1.00 90.38 140 VAL A N 1
ATOM 1075 C CA . VAL A 1 140 ? -10.261 -7.397 10.630 1.00 90.38 140 VAL A CA 1
ATOM 1076 C C . VAL A 1 140 ? -11.541 -8.217 10.815 1.00 90.38 140 VAL A C 1
ATOM 1078 O O . VAL A 1 140 ? -12.551 -7.663 11.258 1.00 90.38 140 VAL A O 1
ATOM 1081 N N . VAL A 1 141 ? -11.521 -9.515 10.502 1.00 88.88 141 VAL A N 1
ATOM 1082 C CA . VAL A 1 141 ? -12.677 -10.420 10.649 1.00 88.88 141 VAL A CA 1
ATOM 1083 C C . VAL A 1 141 ? -12.933 -10.776 12.114 1.00 88.88 141 VAL A C 1
ATOM 1085 O O . VAL A 1 141 ? -14.083 -10.800 12.542 1.00 88.88 141 VAL A O 1
ATOM 1088 N N . THR A 1 142 ? -11.875 -10.994 12.895 1.00 89.12 142 THR A N 1
ATOM 1089 C CA . THR A 1 142 ? -11.954 -11.385 14.317 1.00 89.12 142 THR A CA 1
ATOM 1090 C C . THR A 1 142 ? -12.076 -10.207 15.285 1.00 89.12 142 THR A C 1
ATOM 1092 O O . THR A 1 142 ? -11.948 -10.374 16.501 1.00 89.12 142 THR A O 1
ATOM 1095 N N . ARG A 1 143 ? -12.295 -8.993 14.768 1.00 88.44 143 ARG A N 1
ATOM 1096 C CA . ARG A 1 143 ? -12.413 -7.791 15.593 1.00 88.44 143 ARG A CA 1
ATOM 1097 C C . ARG A 1 143 ? -13.680 -7.804 16.443 1.00 88.44 143 ARG A C 1
ATOM 1099 O O . ARG A 1 143 ? -14.735 -8.259 16.003 1.00 88.44 143 ARG A O 1
ATOM 1106 N N . ASP A 1 144 ? -13.588 -7.178 17.609 1.00 84.75 144 ASP A N 1
ATOM 1107 C CA . ASP A 1 144 ? -14.764 -6.825 18.393 1.00 84.75 144 ASP A CA 1
ATOM 1108 C C . ASP A 1 144 ? -15.423 -5.572 17.798 1.00 84.75 144 ASP A C 1
ATOM 1110 O O . ASP A 1 144 ? -14.833 -4.490 17.771 1.00 84.75 144 ASP A O 1
ATOM 1114 N N . ARG A 1 145 ? -16.646 -5.726 17.280 1.00 84.88 145 ARG A N 1
ATOM 1115 C CA . ARG A 1 145 ? -17.406 -4.622 16.680 1.00 84.88 145 ARG A CA 1
ATOM 1116 C C . ARG A 1 145 ? -18.001 -3.689 17.731 1.00 84.88 145 ARG A C 1
ATOM 1118 O O . ARG A 1 145 ? -18.225 -2.527 17.409 1.00 84.88 145 ARG A O 1
ATOM 1125 N N . ALA A 1 146 ? -18.253 -4.173 18.949 1.00 85.31 146 ALA A N 1
ATOM 1126 C CA . ALA A 1 146 ? -18.861 -3.381 20.018 1.00 85.31 146 ALA A CA 1
ATOM 1127 C C . ALA A 1 146 ? -17.879 -2.362 20.615 1.00 85.31 146 ALA A C 1
ATOM 1129 O O . ALA A 1 146 ? -18.292 -1.319 21.114 1.00 85.31 146 ALA A O 1
ATOM 1130 N N . ALA A 1 147 ? -16.576 -2.631 20.508 1.00 83.81 147 ALA A N 1
ATOM 1131 C CA . ALA A 1 147 ? -15.514 -1.745 20.978 1.00 83.81 147 ALA A CA 1
ATOM 1132 C C . ALA A 1 147 ? -15.249 -0.526 20.065 1.00 83.81 147 ALA A C 1
ATOM 1134 O O . ALA A 1 147 ? -14.461 0.349 20.428 1.00 83.81 147 ALA A O 1
ATOM 1135 N N . LEU A 1 148 ? -15.870 -0.465 18.880 1.00 81.06 148 LEU A N 1
ATOM 1136 C CA . LEU A 1 148 ? -15.644 0.568 17.864 1.00 81.06 148 LEU A CA 1
ATOM 1137 C C . LEU A 1 148 ? -16.924 1.360 17.583 1.00 81.06 148 LEU A C 1
ATOM 1139 O O . LEU A 1 148 ? -18.027 0.815 17.559 1.00 81.06 148 LEU A O 1
ATOM 1143 N N . SER A 1 149 ? -16.776 2.650 17.283 1.00 84.06 149 SER A N 1
ATOM 1144 C CA . SER A 1 149 ? -17.893 3.477 16.824 1.00 84.06 149 SER A CA 1
ATOM 1145 C C . SER A 1 149 ? -18.438 2.997 15.471 1.00 84.06 149 SER A C 1
ATOM 1147 O O . SER A 1 149 ? -17.761 2.326 14.686 1.00 84.06 149 SER A O 1
ATOM 1149 N N . SER A 1 150 ? -19.667 3.397 15.135 1.00 83.94 150 SER A N 1
ATOM 1150 C CA . SER A 1 150 ? -20.290 3.057 13.847 1.00 83.94 150 SER A CA 1
ATOM 1151 C C . SER A 1 150 ? -19.490 3.579 12.647 1.00 83.94 150 SER A C 1
ATOM 1153 O O . SER A 1 150 ? -19.494 2.963 11.584 1.00 83.94 150 SER A O 1
ATOM 1155 N N . ALA A 1 151 ? -18.798 4.712 12.800 1.00 79.06 151 ALA A N 1
ATOM 1156 C CA . ALA A 1 151 ? -17.939 5.269 11.758 1.00 79.06 151 ALA A CA 1
ATOM 1157 C C . ALA A 1 151 ? -16.658 4.441 11.568 1.00 79.06 151 ALA A C 1
ATOM 1159 O O . ALA A 1 151 ? -16.310 4.112 10.433 1.00 79.06 151 ALA A O 1
ATOM 1160 N N . GLU A 1 152 ? -16.008 4.040 12.663 1.00 82.06 152 GLU A N 1
ATOM 1161 C CA . GLU A 1 152 ? -14.816 3.183 12.630 1.00 82.06 152 GLU A CA 1
ATOM 1162 C C . GLU A 1 152 ? -15.138 1.807 12.041 1.00 82.06 152 GLU A C 1
ATOM 1164 O O . GLU A 1 152 ? -14.425 1.333 11.159 1.00 82.06 152 GLU A O 1
ATOM 1169 N N . ASN A 1 153 ? -16.257 1.194 12.439 1.00 86.19 153 ASN A N 1
ATOM 1170 C CA . ASN A 1 153 ? -16.684 -0.091 11.886 1.00 86.19 153 ASN A CA 1
ATOM 1171 C C . ASN A 1 153 ? -16.883 -0.038 10.365 1.00 86.19 153 ASN A C 1
ATOM 1173 O O . ASN A 1 153 ? -16.402 -0.930 9.665 1.00 86.19 153 ASN A O 1
ATOM 1177 N N . ARG A 1 154 ? -17.506 1.027 9.840 1.00 84.69 154 ARG A N 1
ATOM 1178 C CA . ARG A 1 154 ? -17.652 1.226 8.388 1.00 84.69 154 ARG A CA 1
ATOM 1179 C C . ARG A 1 154 ? -16.305 1.380 7.684 1.00 84.69 154 ARG A C 1
ATOM 1181 O O . ARG A 1 154 ? -16.134 0.868 6.581 1.00 84.69 154 ARG A O 1
ATOM 1188 N N . MET A 1 155 ? -15.346 2.076 8.293 1.00 82.75 155 MET A N 1
ATOM 1189 C CA . MET A 1 155 ? -14.002 2.219 7.724 1.00 82.75 155 MET A CA 1
ATOM 1190 C C . MET A 1 155 ? -13.282 0.869 7.656 1.00 82.75 155 MET A C 1
ATOM 1192 O O . MET A 1 155 ? -12.712 0.521 6.621 1.00 82.75 155 MET A O 1
ATOM 1196 N N . VAL A 1 156 ? -13.376 0.072 8.722 1.00 87.31 156 VAL A N 1
ATOM 1197 C CA . VAL A 1 156 ? -12.788 -1.268 8.766 1.00 87.31 156 VAL A CA 1
ATOM 1198 C C . VAL A 1 156 ? -13.456 -2.214 7.756 1.00 87.31 156 VAL A C 1
ATOM 1200 O O . VAL A 1 156 ? -12.761 -2.977 7.091 1.00 87.31 156 VAL A O 1
ATOM 1203 N N . GLU A 1 157 ? -14.778 -2.146 7.572 1.00 87.56 157 GLU A N 1
ATOM 1204 C CA . GLU A 1 157 ? -15.489 -2.923 6.540 1.00 87.56 157 GLU A CA 1
ATOM 1205 C C . GLU A 1 157 ? -15.005 -2.597 5.127 1.00 87.56 157 GLU A C 1
ATOM 1207 O O . GLU A 1 157 ? -14.785 -3.503 4.327 1.00 87.56 157 GLU A O 1
ATOM 1212 N N . ARG A 1 158 ? -14.765 -1.321 4.813 1.00 85.31 158 ARG A N 1
ATOM 1213 C CA . ARG A 1 158 ? -14.246 -0.937 3.491 1.00 85.31 158 ARG A CA 1
ATOM 1214 C C . ARG A 1 158 ? -12.809 -1.386 3.263 1.00 85.31 158 ARG A C 1
ATOM 1216 O O . ARG A 1 158 ? -12.466 -1.753 2.141 1.00 85.31 158 ARG A O 1
ATOM 1223 N N . ILE A 1 159 ? -11.985 -1.406 4.309 1.00 85.25 159 ILE A N 1
ATOM 1224 C CA . ILE A 1 159 ? -10.644 -1.999 4.237 1.00 85.25 159 ILE A CA 1
ATOM 1225 C C . ILE A 1 159 ? -10.742 -3.507 4.012 1.00 85.25 159 ILE A C 1
ATOM 1227 O O . ILE A 1 159 ? -10.020 -4.025 3.166 1.00 85.25 159 ILE A O 1
ATOM 1231 N N . ALA A 1 160 ? -11.672 -4.197 4.678 1.00 87.81 160 ALA A N 1
ATOM 1232 C CA . ALA A 1 160 ? -11.924 -5.619 4.443 1.00 87.81 160 ALA A CA 1
ATOM 1233 C C . ALA A 1 160 ? -12.312 -5.894 2.980 1.00 87.81 160 ALA A C 1
ATOM 1235 O O . ALA A 1 160 ? -11.738 -6.773 2.344 1.00 87.81 160 ALA A O 1
ATOM 1236 N N . LEU A 1 161 ? -13.238 -5.099 2.430 1.00 88.88 161 LEU A N 1
ATOM 1237 C CA . LEU A 1 161 ? -13.655 -5.188 1.026 1.00 88.88 161 LEU A CA 1
ATOM 1238 C C . LEU A 1 161 ? -12.507 -4.879 0.060 1.00 88.88 161 LEU A C 1
ATOM 1240 O O . LEU A 1 161 ? -12.388 -5.519 -0.981 1.00 88.88 161 LEU A O 1
ATOM 1244 N N . SER A 1 162 ? -11.645 -3.922 0.411 1.00 90.50 162 SER A N 1
ATOM 1245 C CA . SER A 1 162 ? -10.457 -3.605 -0.385 1.00 90.50 162 SER A CA 1
ATOM 1246 C C . SER A 1 162 ? -9.466 -4.769 -0.372 1.00 90.50 162 SER A C 1
ATOM 1248 O O . SER A 1 162 ? -9.000 -5.172 -1.429 1.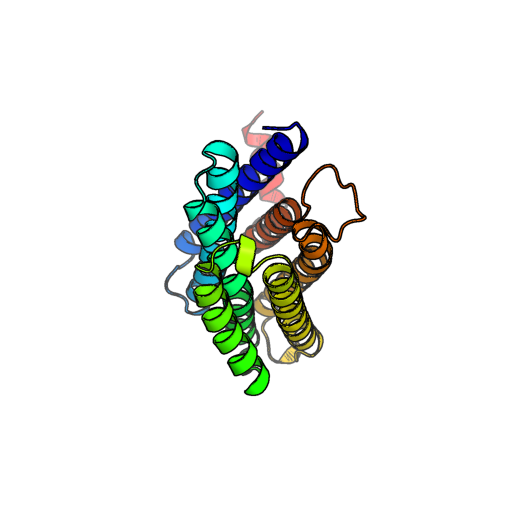00 90.50 162 SER A O 1
ATOM 1250 N N . LEU A 1 163 ? -9.185 -5.362 0.793 1.00 89.81 163 LEU A N 1
ATOM 1251 C CA . LEU A 1 163 ? -8.300 -6.527 0.922 1.00 89.81 163 LEU A CA 1
ATOM 1252 C C . LEU A 1 163 ? -8.826 -7.741 0.157 1.00 89.81 163 LEU A C 1
ATOM 1254 O O . LEU A 1 163 ? -8.045 -8.418 -0.507 1.00 89.81 163 LEU A O 1
ATOM 1258 N N . LEU A 1 164 ? -10.141 -7.977 0.201 1.00 91.31 164 LEU A N 1
ATOM 1259 C CA . LEU A 1 164 ? -10.795 -9.049 -0.551 1.00 91.31 164 LEU A CA 1
ATOM 1260 C C . LEU A 1 164 ? -10.525 -8.940 -2.057 1.00 91.31 164 LEU A C 1
ATOM 1262 O O . LEU A 1 164 ? -10.369 -9.962 -2.716 1.00 91.31 164 LEU A O 1
ATOM 1266 N N . LEU A 1 165 ? -10.442 -7.718 -2.590 1.00 90.12 165 LEU A N 1
ATOM 1267 C CA . LEU A 1 165 ? -10.117 -7.480 -3.995 1.00 90.12 165 LEU A CA 1
ATOM 1268 C C . LEU A 1 165 ? -8.602 -7.457 -4.258 1.00 90.12 165 LEU A C 1
ATOM 1270 O O . LEU A 1 165 ? -8.149 -7.965 -5.281 1.00 90.12 165 LEU A O 1
ATOM 1274 N N . ILE A 1 166 ? -7.813 -6.889 -3.343 1.00 90.75 166 ILE A N 1
ATOM 1275 C CA . ILE A 1 166 ? -6.357 -6.750 -3.483 1.00 90.75 166 ILE A CA 1
ATOM 1276 C C . ILE A 1 166 ? -5.665 -8.115 -3.488 1.00 90.75 166 ILE A C 1
ATOM 1278 O O . ILE A 1 166 ? -4.776 -8.319 -4.304 1.00 90.75 166 ILE A O 1
ATOM 1282 N N . ILE A 1 167 ? -6.058 -9.053 -2.622 1.00 90.81 167 ILE A N 1
ATOM 1283 C CA . ILE A 1 167 ? -5.411 -10.372 -2.515 1.00 90.81 167 ILE A CA 1
ATOM 1284 C C . ILE A 1 167 ? -5.414 -11.141 -3.854 1.00 90.81 167 ILE A C 1
ATOM 1286 O O . ILE A 1 167 ? -4.331 -11.511 -4.313 1.00 90.81 167 ILE A O 1
ATOM 1290 N N . PRO A 1 168 ? -6.563 -11.367 -4.525 1.00 88.12 168 PRO A N 1
ATOM 1291 C CA . PRO A 1 168 ? -6.572 -12.044 -5.819 1.00 88.12 168 PRO A CA 1
ATOM 1292 C C . PRO A 1 168 ? -5.943 -11.188 -6.925 1.00 88.12 168 PRO A C 1
ATOM 1294 O O . PRO A 1 168 ? -5.240 -11.721 -7.780 1.00 88.12 168 PRO A O 1
ATOM 1297 N N . ALA A 1 169 ? -6.130 -9.863 -6.899 1.00 88.50 169 ALA A N 1
ATOM 1298 C CA . ALA A 1 169 ? -5.525 -8.973 -7.887 1.00 88.50 169 ALA A CA 1
ATOM 1299 C C . ALA A 1 169 ? -3.989 -8.981 -7.822 1.00 88.50 169 ALA A C 1
ATOM 1301 O O . ALA A 1 169 ? -3.327 -8.967 -8.857 1.00 88.50 169 ALA A O 1
ATOM 1302 N N . MET A 1 170 ? -3.418 -9.075 -6.621 1.00 87.69 170 MET A N 1
ATOM 1303 C CA . MET A 1 170 ? -1.975 -9.144 -6.403 1.00 87.69 170 MET A CA 1
ATOM 1304 C C . MET A 1 170 ? -1.354 -10.383 -7.050 1.00 87.69 170 MET A C 1
ATOM 1306 O O . MET A 1 170 ? -0.261 -10.284 -7.594 1.00 87.69 170 MET A O 1
ATOM 1310 N N . ALA A 1 171 ? -2.044 -11.527 -7.069 1.00 85.75 171 ALA A N 1
ATOM 1311 C CA . ALA A 1 171 ? -1.540 -12.727 -7.744 1.00 85.75 171 ALA A CA 1
ATOM 1312 C C . ALA A 1 171 ? -1.293 -12.491 -9.248 1.00 85.75 171 ALA A C 1
ATOM 1314 O O . ALA A 1 171 ? -0.363 -13.052 -9.824 1.00 85.75 171 ALA A O 1
ATOM 1315 N N . THR A 1 172 ? -2.080 -11.608 -9.873 1.00 85.50 172 THR A N 1
ATOM 1316 C CA . THR A 1 172 ? -1.915 -11.252 -11.292 1.00 85.50 172 THR A CA 1
ATOM 1317 C C . THR A 1 172 ? -0.700 -10.357 -11.543 1.00 85.50 172 THR A C 1
ATOM 1319 O O . THR A 1 172 ? -0.099 -10.424 -12.614 1.00 85.50 172 THR A O 1
ATOM 1322 N N . ASP A 1 173 ? -0.278 -9.573 -10.546 1.00 83.38 173 ASP A N 1
ATOM 1323 C CA . ASP A 1 173 ? 0.892 -8.695 -10.646 1.00 83.38 173 ASP A CA 1
ATOM 1324 C C . ASP A 1 173 ? 2.212 -9.488 -10.663 1.00 83.38 173 ASP A C 1
ATOM 1326 O O . ASP A 1 173 ? 3.187 -9.030 -11.258 1.00 83.38 173 ASP A O 1
ATOM 1330 N N . TYR A 1 174 ? 2.243 -10.688 -10.081 1.00 81.44 174 TYR A N 1
ATOM 1331 C CA . TYR A 1 174 ? 3.422 -11.566 -10.094 1.00 81.44 174 TYR A CA 1
ATOM 1332 C C . TYR A 1 174 ? 3.466 -12.519 -11.289 1.00 81.44 174 TYR A C 1
ATOM 1334 O O . TYR A 1 174 ? 4.398 -13.308 -11.385 1.00 81.44 174 TYR A O 1
ATOM 1342 N N . ARG A 1 175 ? 2.482 -12.431 -12.202 1.00 67.88 175 ARG A N 1
ATOM 1343 C CA . ARG A 1 175 ? 2.395 -13.221 -13.442 1.00 67.88 175 ARG A CA 1
ATOM 1344 C C . ARG A 1 175 ? 2.795 -14.684 -13.239 1.00 67.88 175 ARG A C 1
ATOM 1346 O O . ARG A 1 175 ? 3.610 -15.200 -13.989 1.00 67.88 175 ARG A O 1
ATOM 1353 N N . LEU A 1 176 ? 2.201 -15.335 -12.236 1.00 60.22 176 LEU A N 1
ATOM 1354 C CA . LEU A 1 176 ? 2.268 -16.789 -12.070 1.00 60.22 176 LEU A CA 1
ATOM 1355 C C . LEU A 1 176 ? 1.987 -17.404 -13.452 1.00 60.22 176 LEU A C 1
ATOM 1357 O O . LEU A 1 176 ? 0.891 -17.182 -13.970 1.00 60.22 176 LEU A O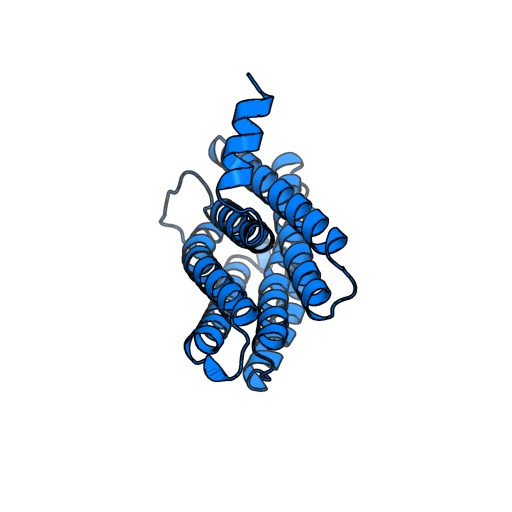 1
ATOM 1361 N N . ASP A 1 177 ? 2.993 -18.049 -14.056 1.00 54.62 177 ASP A N 1
ATOM 1362 C CA . ASP A 1 177 ? 3.288 -18.181 -15.505 1.00 54.62 177 ASP A CA 1
ATOM 1363 C C . ASP A 1 177 ? 2.191 -18.756 -16.443 1.00 54.62 177 ASP A C 1
ATOM 1365 O O . ASP A 1 177 ? 2.460 -19.127 -17.583 1.00 54.62 177 ASP A O 1
ATOM 1369 N N . GLN A 1 178 ? 0.933 -18.846 -16.017 1.00 53.06 178 GLN A N 1
ATOM 1370 C CA . GLN A 1 178 ? -0.160 -19.509 -16.732 1.00 53.06 178 GLN A CA 1
ATOM 1371 C C . GLN A 1 178 ? -1.427 -18.657 -16.899 1.00 53.06 178 GLN A C 1
ATOM 1373 O O . GLN A 1 178 ? -2.356 -19.079 -17.587 1.00 53.06 178 GLN A O 1
ATOM 1378 N N . ILE A 1 179 ? -1.496 -17.454 -16.317 1.00 57.16 179 ILE A N 1
ATOM 1379 C CA . ILE A 1 179 ? -2.686 -16.597 -16.416 1.00 57.16 179 ILE A CA 1
ATOM 1380 C C . ILE A 1 179 ? -2.437 -15.476 -17.437 1.00 57.16 179 ILE A C 1
ATOM 1382 O O . ILE A 1 179 ? -1.884 -14.423 -17.116 1.00 57.16 179 ILE A O 1
ATOM 1386 N N . ALA A 1 180 ? -2.862 -15.698 -18.684 1.00 60.00 180 ALA A N 1
ATOM 1387 C CA . ALA A 1 180 ? -2.834 -14.700 -19.756 1.00 60.00 180 ALA A CA 1
ATOM 1388 C C . ALA A 1 180 ? -3.947 -13.651 -19.564 1.00 60.00 180 ALA A C 1
ATOM 1390 O O . ALA A 1 180 ? -4.939 -13.628 -20.290 1.00 60.00 180 ALA A O 1
ATOM 1391 N N . LEU A 1 181 ? -3.810 -12.800 -18.546 1.00 65.88 181 LEU A N 1
ATOM 1392 C CA . LEU A 1 181 ? -4.676 -11.634 -18.388 1.00 65.88 181 LEU A CA 1
ATOM 1393 C C . LEU A 1 181 ? -4.161 -10.475 -19.253 1.00 65.88 181 LEU A C 1
ATOM 1395 O O . LEU A 1 181 ? -2.952 -10.231 -19.279 1.00 65.88 181 LEU A O 1
ATOM 1399 N N . PRO A 1 182 ? -5.059 -9.730 -19.927 1.00 67.88 182 PRO A N 1
ATOM 1400 C CA . PRO A 1 182 ? -4.667 -8.612 -20.783 1.00 67.88 182 PRO A CA 1
ATOM 1401 C C . PRO A 1 182 ? -4.073 -7.442 -19.986 1.00 67.88 182 PRO A C 1
ATOM 1403 O O . PRO A 1 182 ? -3.350 -6.629 -20.556 1.00 67.88 182 PRO A O 1
ATOM 1406 N N . VAL A 1 183 ? -4.395 -7.353 -18.688 1.00 76.31 183 VAL A N 1
ATOM 1407 C CA . VAL A 1 183 ? -3.975 -6.284 -17.778 1.00 76.31 183 VAL A CA 1
ATOM 1408 C C . VAL A 1 183 ? -3.748 -6.840 -16.370 1.00 76.31 183 VAL A C 1
ATOM 1410 O O . VAL A 1 183 ? -4.520 -7.675 -15.890 1.00 76.31 183 VAL A O 1
ATOM 1413 N N . ARG A 1 184 ? -2.729 -6.324 -15.682 1.00 83.88 184 ARG A N 1
ATOM 1414 C CA . ARG A 1 184 ? -2.469 -6.527 -14.250 1.00 83.88 184 ARG A CA 1
ATOM 1415 C C . ARG A 1 184 ? -3.593 -5.927 -13.401 1.00 83.88 184 ARG A C 1
ATOM 1417 O O . ARG A 1 184 ? -3.800 -4.710 -13.372 1.00 83.88 184 ARG A O 1
ATOM 1424 N N . LEU A 1 185 ? -4.312 -6.773 -12.664 1.00 87.56 185 LEU A N 1
ATOM 1425 C CA . LEU A 1 185 ? -5.484 -6.357 -11.887 1.00 87.56 185 LEU A CA 1
ATOM 1426 C C . LEU A 1 185 ? -5.122 -5.502 -10.663 1.00 87.56 185 LEU A C 1
ATOM 1428 O O . LEU A 1 185 ? -6.011 -4.858 -10.104 1.00 87.56 185 LEU A O 1
ATOM 1432 N N . GLY A 1 186 ? -3.849 -5.440 -10.247 1.00 86.00 186 GLY A N 1
ATOM 1433 C CA . GLY A 1 186 ? -3.417 -4.648 -9.093 1.00 86.00 186 GLY A CA 1
ATOM 1434 C C . GLY A 1 186 ? -3.818 -3.172 -9.183 1.00 86.00 186 GLY A C 1
ATOM 1435 O O . GLY A 1 186 ? -4.342 -2.614 -8.218 1.00 86.00 186 GLY A O 1
ATOM 1436 N N . GLY A 1 187 ? -3.676 -2.547 -10.358 1.00 88.38 187 GLY A N 1
ATOM 1437 C CA . GLY A 1 187 ? -4.104 -1.156 -10.562 1.00 88.38 187 GLY A CA 1
ATOM 1438 C C . GLY A 1 187 ? -5.622 -0.970 -10.435 1.00 88.38 187 GLY A C 1
ATOM 1439 O O . GLY A 1 187 ? -6.082 0.012 -9.850 1.00 88.38 187 GLY A O 1
ATOM 1440 N N . ILE A 1 188 ? -6.408 -1.951 -10.889 1.00 91.12 188 ILE A N 1
ATOM 1441 C CA . ILE A 1 188 ? -7.874 -1.952 -10.761 1.00 91.12 188 ILE A CA 1
ATOM 1442 C C . ILE A 1 188 ? -8.284 -2.083 -9.288 1.00 91.12 188 ILE A C 1
ATOM 1444 O O . ILE A 1 188 ? -9.151 -1.343 -8.820 1.00 91.12 188 ILE A O 1
ATOM 1448 N N . ALA A 1 189 ? -7.632 -2.969 -8.532 1.00 92.12 189 ALA A N 1
ATOM 1449 C CA . ALA A 1 189 ? -7.895 -3.124 -7.104 1.00 92.12 189 ALA A CA 1
ATOM 1450 C C . ALA A 1 189 ? -7.595 -1.838 -6.316 1.00 92.12 189 ALA A C 1
ATOM 1452 O O . ALA A 1 189 ? -8.367 -1.456 -5.434 1.00 92.12 189 ALA A O 1
ATOM 1453 N N . ILE A 1 190 ? -6.521 -1.128 -6.676 1.00 93.69 190 ILE A N 1
ATOM 1454 C CA . ILE A 1 190 ? -6.174 0.167 -6.077 1.00 93.69 190 ILE A CA 1
ATOM 1455 C C . ILE A 1 190 ? -7.220 1.234 -6.424 1.00 93.69 190 ILE A C 1
ATOM 1457 O O . ILE A 1 190 ? -7.654 1.966 -5.535 1.00 93.69 190 ILE A O 1
ATOM 1461 N N . LEU A 1 191 ? -7.686 1.304 -7.676 1.00 93.19 191 LEU A N 1
ATOM 1462 C CA . LEU A 1 191 ? -8.765 2.220 -8.072 1.00 93.19 191 LEU A CA 1
ATOM 1463 C C . LEU A 1 191 ? -10.052 1.969 -7.280 1.00 93.19 191 LEU A C 1
ATOM 1465 O O . LEU A 1 191 ? -10.675 2.912 -6.788 1.00 93.19 191 LEU A O 1
ATOM 1469 N N . TYR A 1 192 ? -10.425 0.702 -7.105 1.00 92.00 192 TYR A N 1
ATOM 1470 C CA . TYR A 1 192 ? -11.587 0.324 -6.308 1.00 92.00 192 TYR A CA 1
ATOM 1471 C C . TYR A 1 192 ? -11.418 0.697 -4.829 1.00 92.00 192 TYR A C 1
ATOM 1473 O O . TYR A 1 192 ? -12.331 1.262 -4.226 1.00 92.00 192 TYR A O 1
ATOM 1481 N N . MET A 1 193 ? -10.233 0.471 -4.253 1.00 93.12 193 MET A N 1
ATOM 1482 C CA . MET A 1 193 ? -9.899 0.925 -2.898 1.00 93.12 193 MET A CA 1
ATOM 1483 C C . MET A 1 193 ? -10.011 2.454 -2.778 1.00 93.12 193 MET A C 1
ATOM 1485 O O . MET A 1 193 ? -10.579 2.957 -1.804 1.00 93.12 193 MET A O 1
ATOM 1489 N N . CYS A 1 194 ? -9.520 3.211 -3.764 1.00 91.81 194 CYS A N 1
ATOM 1490 C CA . CYS A 1 194 ? -9.659 4.666 -3.803 1.00 91.81 194 CYS A CA 1
ATOM 1491 C C . CYS A 1 194 ? -11.130 5.093 -3.833 1.00 91.81 194 CYS A C 1
ATOM 1493 O O . CYS A 1 194 ? -11.536 5.946 -3.042 1.00 91.81 194 CYS A O 1
ATOM 1495 N N . TRP A 1 195 ? -11.942 4.463 -4.684 1.00 90.69 195 TRP A N 1
ATOM 1496 C CA . TRP A 1 195 ? -13.380 4.716 -4.776 1.00 90.69 195 TRP A CA 1
ATOM 1497 C C . TRP A 1 195 ? -14.105 4.428 -3.451 1.00 90.69 195 TRP A C 1
ATOM 1499 O O . TRP A 1 195 ? -14.833 5.287 -2.939 1.00 90.69 195 TRP A O 1
ATOM 1509 N N . LEU A 1 196 ? -13.832 3.273 -2.832 1.00 87.25 196 LEU A N 1
ATOM 1510 C CA . LEU A 1 196 ? -14.356 2.924 -1.511 1.00 87.25 196 LEU A CA 1
ATOM 1511 C C . LEU A 1 196 ? -13.922 3.931 -0.443 1.00 87.25 196 LEU A C 1
ATOM 1513 O O . LEU A 1 196 ? -14.720 4.286 0.421 1.00 87.25 196 LEU A O 1
ATOM 1517 N N . SER A 1 197 ? -12.685 4.416 -0.488 1.00 85.31 197 SER A N 1
ATOM 1518 C CA . SER A 1 197 ? -12.158 5.338 0.521 1.00 85.31 197 SER A CA 1
ATOM 1519 C C . SER A 1 197 ? -12.754 6.741 0.392 1.00 85.31 197 SER A C 1
ATOM 1521 O O . SER A 1 197 ? -13.149 7.333 1.393 1.00 85.31 197 SER A O 1
ATOM 1523 N N . VAL A 1 198 ? -12.914 7.263 -0.830 1.00 84.12 198 VAL A N 1
ATOM 1524 C CA . VAL A 1 198 ? -13.561 8.569 -1.068 1.00 84.12 198 VAL A CA 1
ATOM 1525 C C . VAL A 1 198 ? -15.029 8.551 -0.636 1.00 84.12 198 VAL A C 1
ATOM 1527 O O . VAL A 1 198 ? -15.528 9.522 -0.064 1.00 84.12 198 VAL A O 1
ATOM 1530 N N . GLY A 1 199 ? -15.730 7.432 -0.832 1.00 71.69 199 GLY A N 1
ATOM 1531 C CA . GLY A 1 199 ? -17.115 7.294 -0.389 1.00 71.69 199 GLY A CA 1
ATOM 1532 C C . GLY A 1 199 ? -17.314 7.371 1.137 1.00 71.69 199 GLY A C 1
ATOM 1533 O O . GLY A 1 199 ? -18.465 7.371 1.570 1.00 71.69 199 GLY A O 1
ATOM 1534 N N . LEU A 1 200 ? -16.251 7.368 1.958 1.00 64.31 200 LEU A N 1
ATOM 1535 C CA . LEU A 1 200 ? -16.349 7.527 3.418 1.00 64.31 200 LEU A CA 1
ATOM 1536 C C . LEU A 1 200 ? -16.668 8.973 3.808 1.00 64.31 200 LEU A C 1
ATOM 1538 O O . LEU A 1 200 ? -17.422 9.190 4.748 1.00 64.31 200 LEU A O 1
ATOM 1542 N N . GLY A 1 201 ? -16.158 9.956 3.059 1.00 56.09 201 GLY A N 1
ATOM 1543 C CA . GLY A 1 201 ? -16.460 11.375 3.289 1.00 56.09 201 GLY A CA 1
ATOM 1544 C C . GLY A 1 201 ? -17.867 11.780 2.834 1.00 56.09 201 GLY A C 1
ATOM 1545 O O . GLY A 1 201 ? -18.375 12.823 3.228 1.00 56.09 201 GLY A O 1
ATOM 1546 N N . ARG A 1 202 ? -18.525 10.942 2.021 1.00 56.94 202 ARG A N 1
ATOM 1547 C CA . ARG A 1 202 ? -19.832 11.233 1.411 1.00 56.94 202 ARG A CA 1
ATOM 1548 C C . ARG A 1 202 ? -21.040 10.883 2.276 1.00 56.94 202 ARG A C 1
ATOM 1550 O O . ARG A 1 202 ? -22.152 11.210 1.883 1.00 56.94 202 ARG A O 1
ATOM 1557 N N . THR A 1 203 ? -20.872 10.293 3.462 1.00 49.44 203 THR A N 1
ATOM 1558 C CA . THR A 1 203 ? -22.009 9.991 4.360 1.00 49.44 203 THR A CA 1
ATOM 1559 C C . THR A 1 203 ? -22.668 11.226 4.997 1.00 49.44 203 THR A C 1
ATOM 1561 O O . THR A 1 203 ? -23.544 11.065 5.838 1.00 49.44 203 THR A O 1
ATOM 1564 N N . GLN A 1 204 ? -22.293 12.445 4.591 1.00 46.00 204 GLN A N 1
ATOM 1565 C CA . GLN A 1 204 ? -23.064 13.670 4.850 1.00 46.00 204 GLN A CA 1
ATOM 1566 C C . GLN A 1 204 ? -23.743 14.271 3.610 1.00 46.00 204 GLN A C 1
ATOM 1568 O O . GLN A 1 204 ? -24.437 15.271 3.743 1.00 46.00 204 GLN A O 1
ATOM 1573 N N . MET A 1 205 ? -23.617 13.669 2.424 1.00 47.03 205 MET A N 1
ATOM 1574 C CA . MET A 1 205 ? -24.456 14.055 1.290 1.00 47.03 205 MET A CA 1
ATOM 1575 C C . MET A 1 205 ? -25.784 13.318 1.410 1.00 47.03 205 MET A C 1
ATOM 1577 O O . MET A 1 205 ? -25.918 12.152 1.026 1.00 47.03 205 MET A O 1
ATOM 1581 N N . SER A 1 206 ? -26.763 14.014 1.989 1.00 46.28 206 SER A N 1
ATOM 1582 C CA . SER A 1 206 ? -28.174 13.664 1.856 1.00 46.28 206 SER A CA 1
ATOM 1583 C C . SER A 1 206 ? -28.462 13.361 0.383 1.00 46.28 206 SER A C 1
ATOM 1585 O O . SER A 1 206 ? -27.936 14.035 -0.504 1.00 46.28 206 SER A O 1
ATOM 1587 N N . HIS A 1 207 ? -29.304 12.365 0.092 1.00 53.94 207 HIS A N 1
ATOM 1588 C CA . HIS A 1 207 ? -29.731 12.063 -1.282 1.00 53.94 207 HIS A CA 1
ATOM 1589 C C . HIS A 1 207 ? -30.239 13.316 -2.037 1.00 53.94 207 HIS A C 1
ATOM 1591 O O . HIS A 1 207 ? -30.151 13.372 -3.263 1.00 53.94 207 HIS A O 1
ATOM 1597 N N . GLY A 1 208 ? -30.665 14.362 -1.314 1.00 57.38 208 GLY A N 1
ATOM 1598 C CA . GLY A 1 208 ? -31.027 15.666 -1.874 1.00 57.38 208 GLY A CA 1
ATOM 1599 C C . GLY A 1 208 ? -29.887 16.454 -2.539 1.00 57.38 208 GLY A C 1
ATOM 1600 O O . GLY A 1 208 ? -30.154 17.193 -3.485 1.00 57.38 208 GLY A O 1
ATOM 1601 N N . ASP A 1 209 ? -28.626 16.281 -2.133 1.00 57.62 209 ASP A N 1
ATOM 1602 C CA . ASP A 1 209 ? -27.498 17.039 -2.706 1.00 57.62 209 ASP A CA 1
ATOM 1603 C C . ASP A 1 209 ? -27.088 16.518 -4.087 1.00 57.62 209 ASP A C 1
ATOM 1605 O O . ASP A 1 209 ? -26.678 17.287 -4.957 1.00 57.62 209 ASP A O 1
ATOM 1609 N N . THR A 1 210 ? -27.277 15.216 -4.328 1.00 56.88 210 THR A N 1
ATOM 1610 C CA . THR A 1 210 ? -27.052 14.622 -5.656 1.00 56.88 210 THR A CA 1
ATOM 1611 C C . THR A 1 210 ? -28.094 15.139 -6.649 1.00 56.88 210 THR A C 1
ATOM 1613 O O . THR A 1 210 ? -27.738 15.525 -7.759 1.00 56.88 210 THR A O 1
ATOM 1616 N N . ILE A 1 211 ? -29.358 15.266 -6.227 1.00 59.94 211 ILE A N 1
ATOM 1617 C CA . ILE A 1 211 ? -30.434 15.825 -7.060 1.00 59.94 211 ILE A CA 1
ATOM 1618 C C . ILE A 1 211 ? -30.189 17.315 -7.338 1.00 59.94 211 ILE A C 1
ATOM 1620 O O . ILE A 1 211 ? -30.286 17.749 -8.483 1.00 59.94 211 ILE A O 1
ATOM 1624 N N . ARG A 1 212 ? -29.783 18.101 -6.332 1.00 53.72 212 ARG A N 1
ATOM 1625 C CA . ARG A 1 212 ? -29.467 19.529 -6.523 1.00 53.72 212 ARG A CA 1
ATOM 1626 C C . ARG A 1 212 ? -28.300 19.763 -7.482 1.00 53.72 212 ARG A C 1
ATOM 1628 O O . ARG A 1 212 ? -28.360 20.704 -8.264 1.00 53.72 212 ARG A O 1
ATOM 1635 N N . SER A 1 213 ? -27.284 18.898 -7.480 1.00 52.84 213 SER A N 1
ATOM 1636 C CA . SER A 1 213 ? -26.168 19.005 -8.432 1.00 52.84 213 SER A CA 1
ATOM 1637 C C . SER A 1 213 ? -26.581 18.775 -9.891 1.00 52.84 213 SER A C 1
ATOM 1639 O O . SER A 1 213 ? -25.973 19.353 -10.785 1.00 52.84 213 SER A O 1
ATOM 1641 N N . PHE A 1 214 ? -27.645 17.998 -10.129 1.00 53.69 214 PHE A N 1
ATOM 1642 C CA . PHE A 1 214 ? -28.219 17.808 -11.463 1.00 53.69 214 PHE A CA 1
ATOM 1643 C C . PHE A 1 214 ? -29.166 18.945 -11.868 1.00 53.69 214 PHE A C 1
ATOM 1645 O O . PHE A 1 214 ? -29.178 19.321 -13.032 1.00 53.69 214 PHE A O 1
ATOM 1652 N N . VAL A 1 215 ? -29.910 19.529 -10.922 1.00 58.75 215 VAL A N 1
ATOM 1653 C CA . VAL A 1 215 ? -30.853 20.631 -11.201 1.00 58.75 215 VAL A CA 1
ATOM 1654 C C . VAL A 1 215 ? -30.144 21.963 -11.474 1.00 58.75 215 VAL A C 1
ATOM 1656 O O . VAL A 1 215 ? -30.663 22.788 -12.209 1.00 58.75 215 VAL A O 1
ATOM 1659 N N . VAL A 1 216 ? -28.944 22.189 -10.929 1.00 53.94 216 VAL A N 1
ATOM 1660 C CA . VAL A 1 216 ? -28.166 23.419 -11.201 1.00 53.94 216 VAL A CA 1
ATOM 1661 C C . VAL A 1 216 ? -27.487 23.391 -12.586 1.00 53.94 216 VAL A C 1
ATOM 1663 O O . VAL A 1 216 ? -26.985 24.412 -13.046 1.00 53.94 216 VAL A O 1
ATOM 1666 N N . LEU A 1 217 ? -27.482 22.239 -13.268 1.00 47.81 217 LEU A N 1
ATOM 1667 C CA . LEU A 1 217 ? -26.919 22.067 -14.615 1.00 47.81 217 LEU A CA 1
ATOM 1668 C C . LEU A 1 217 ? -27.975 22.070 -15.739 1.00 47.81 217 LEU A C 1
ATOM 1670 O O . LEU A 1 217 ? -27.626 21.795 -16.887 1.00 47.81 217 LEU A O 1
ATOM 1674 N N . THR A 1 218 ? -29.231 22.396 -15.428 1.00 45.38 218 THR A N 1
ATOM 1675 C CA . THR A 1 218 ? -30.317 22.626 -16.400 1.00 45.38 218 THR A CA 1
ATOM 1676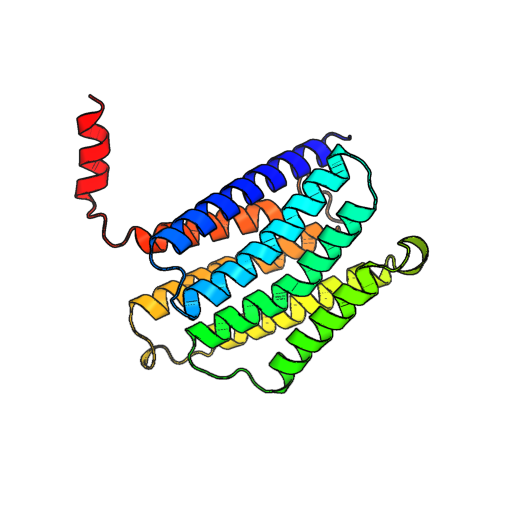 C C . THR A 1 218 ? -30.824 24.049 -16.292 1.00 45.38 218 THR A C 1
ATOM 1678 O O . THR A 1 218 ? -30.954 24.702 -17.347 1.00 45.38 218 THR A O 1
#